Protein AF-A0A8J2P9B3-F1 (afdb_monomer_lite)

Sequence (221 aa):
AQQFDQYGKIFTIKIQYVFYKERPGVRPGQISKAGRISDKLSQFAAYAIQGDYQGVKEFGSDLKKLGLPLEHAPQISQLVKLGTQTFEEMKQFSVCIEEALFRLNVHRDRAITYKTEEVQVTLVDEVHAEQDVYGVVTKQIARVRLFFLSFLSGIAEVEMGLNDLRRQGKEVVGRHDIIPIATEEWIRTEAIEFSNCVQMEEYEATQTIKYTLYFTTYIYI

Foldseek 3Di:
DDPPDPPQDKDKDWDKDKDWDKDQDADPVCVVLVVVVVVVVVVLVVCVVVVPPVSVVVSVVVPVVSDRDIDTDIDIDTPDMDIDSDPVVVVVVVVVVVVVVLQDDQDDPDWDDDPDWDKDKDKDKDWDWDADPVGHTPDIDIKIKIKIFTDDTGWDKDKDDDLAPVCVVVQDDPDPPDDRDDDPDHDHDDDWDFRPQWDVVCCVVRVITMGTDSGITMIID

Secondary structure (DSSP, 8-state):
-----TT-PPEEEEEEEEEEEEEE---GGGHHHHHHHHHHHHHHHHHHHTT-HHHHHHHHHHHHHH-PPEEEEEEEEEEEEEEES-HHHHHHHHHHHHHHHHT------S----SS-EEEEEEEEEEEEEE-TTS-EEEEEEEEEEEEEEE-SSS-EEEE---BGGGTT----SSTTSPP---S--B--SS-EE-TTB-HHHHHHHS-EEEE-SS-EEEE-

pLDDT: mean 75.51, std 13.21, range [36.69, 95.81]

Structure (mmCIF, N/CA/C/O backbone):
data_AF-A0A8J2P9B3-F1
#
_entry.id   AF-A0A8J2P9B3-F1
#
loop_
_atom_site.group_PDB
_atom_site.id
_atom_site.type_symbol
_atom_site.label_atom_id
_atom_site.label_alt_id
_atom_site.label_comp_id
_atom_site.label_asym_id
_atom_site.label_entity_id
_atom_site.label_seq_id
_atom_site.pdbx_PDB_ins_code
_atom_site.Cartn_x
_atom_site.Cartn_y
_atom_site.Cartn_z
_atom_site.occupancy
_atom_site.B_iso_or_equiv
_atom_site.auth_seq_id
_atom_site.auth_comp_id
_atom_site.auth_asym_id
_atom_site.auth_atom_id
_atom_site.pdbx_PDB_model_num
ATOM 1 N N . ALA A 1 1 ? 10.129 -37.380 22.376 1.00 41.66 1 ALA A N 1
ATOM 2 C CA . ALA A 1 1 ? 9.059 -36.866 21.500 1.00 41.66 1 ALA A CA 1
ATOM 3 C C . ALA A 1 1 ? 7.982 -36.282 22.401 1.00 41.66 1 ALA A C 1
ATOM 5 O O . ALA A 1 1 ? 7.424 -37.024 23.196 1.00 41.66 1 ALA A O 1
ATOM 6 N N . GLN A 1 2 ? 7.796 -34.961 22.391 1.00 43.72 2 GLN A N 1
ATOM 7 C CA . GLN A 1 2 ? 6.812 -34.304 23.251 1.00 43.72 2 GLN A CA 1
ATOM 8 C C . GLN A 1 2 ? 5.431 -34.511 22.631 1.00 43.72 2 GLN A C 1
ATOM 10 O O . GLN A 1 2 ? 5.164 -34.047 21.523 1.00 43.72 2 GLN A O 1
ATOM 15 N N . GLN A 1 3 ? 4.605 -35.295 23.314 1.00 48.44 3 GLN A N 1
ATOM 16 C CA . GLN A 1 3 ? 3.229 -35.576 22.936 1.00 48.44 3 GLN A CA 1
ATOM 17 C C . GLN A 1 3 ? 2.426 -34.305 23.238 1.00 48.44 3 GLN A C 1
ATOM 19 O O . GLN A 1 3 ? 1.987 -34.094 24.364 1.00 48.44 3 GLN A O 1
ATOM 24 N N . PHE A 1 4 ? 2.360 -33.387 22.270 1.00 54.25 4 PHE A N 1
ATOM 25 C CA . PHE A 1 4 ? 1.511 -32.207 22.393 1.00 54.25 4 PHE A CA 1
ATOM 26 C C . PHE A 1 4 ? 0.049 -32.656 22.412 1.00 54.25 4 PHE A C 1
ATOM 28 O O . PHE A 1 4 ? -0.379 -33.464 21.587 1.00 54.25 4 PHE A O 1
ATOM 35 N N . ASP A 1 5 ? -0.652 -32.147 23.419 1.00 55.25 5 ASP A N 1
ATOM 36 C CA . ASP A 1 5 ? -2.042 -32.405 23.765 1.00 55.25 5 ASP A CA 1
ATOM 37 C C . ASP A 1 5 ? -2.971 -32.340 22.540 1.00 55.25 5 ASP A C 1
ATOM 39 O O . ASP A 1 5 ? -2.914 -31.411 21.732 1.00 55.25 5 ASP A O 1
ATOM 43 N N . GLN A 1 6 ? -3.840 -33.343 22.419 1.00 54.22 6 GLN A N 1
ATOM 44 C CA . GLN A 1 6 ? -4.730 -33.597 21.284 1.00 54.22 6 GLN A CA 1
ATOM 45 C C . GLN A 1 6 ? -5.805 -32.500 21.102 1.00 54.22 6 GLN A C 1
ATOM 47 O O . GLN A 1 6 ? -6.528 -32.511 20.106 1.00 54.22 6 GLN A O 1
ATOM 52 N N . TYR A 1 7 ? -5.883 -31.530 22.025 1.00 57.25 7 TYR A N 1
ATOM 53 C CA . TYR A 1 7 ? -6.926 -30.498 22.078 1.00 57.25 7 TYR A CA 1
ATOM 54 C C . TYR A 1 7 ? -6.419 -29.044 22.154 1.00 57.25 7 TYR A C 1
ATOM 56 O O . TYR A 1 7 ? -7.227 -28.113 22.113 1.00 57.25 7 TYR A O 1
ATOM 64 N N . GLY A 1 8 ? -5.104 -28.805 22.209 1.00 64.25 8 GLY A N 1
ATOM 65 C CA . GLY A 1 8 ? -4.545 -27.449 22.2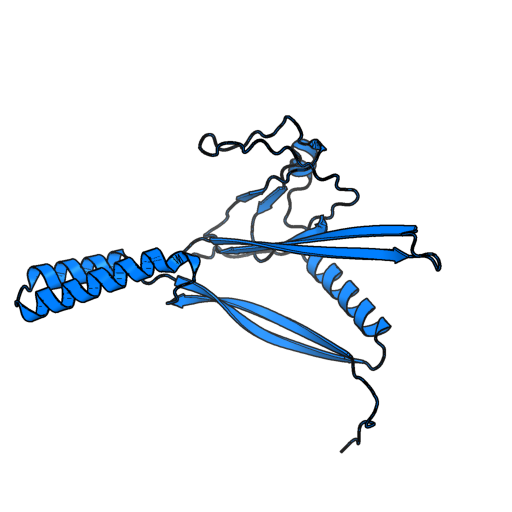61 1.00 64.25 8 GLY A CA 1
ATOM 66 C C . GLY A 1 8 ? -4.378 -26.826 20.871 1.00 64.25 8 GLY A C 1
ATOM 67 O O . GLY A 1 8 ? -3.481 -27.214 20.123 1.00 64.25 8 GLY A O 1
ATOM 68 N N . LYS A 1 9 ? -5.195 -25.826 20.509 1.00 77.94 9 LYS A N 1
ATOM 69 C CA . LYS A 1 9 ? -4.943 -25.018 19.300 1.00 77.94 9 LYS A CA 1
ATOM 70 C C . LYS A 1 9 ? -3.714 -24.135 19.532 1.00 77.94 9 LYS A C 1
ATOM 72 O O . LYS A 1 9 ? -3.736 -23.256 20.385 1.00 77.94 9 LYS A O 1
ATOM 77 N N . ILE A 1 10 ? -2.653 -24.357 18.758 1.00 85.50 10 ILE A N 1
ATOM 78 C CA . ILE A 1 10 ? -1.475 -23.481 18.740 1.00 85.50 10 ILE A CA 1
ATOM 79 C C . ILE A 1 10 ? -1.705 -22.390 17.696 1.00 85.50 10 ILE A C 1
ATOM 81 O O . ILE A 1 10 ? -1.881 -22.679 16.510 1.00 85.50 10 ILE A O 1
ATOM 85 N N . PHE A 1 11 ? -1.667 -21.134 18.126 1.00 86.75 11 PHE A N 1
ATOM 86 C CA . PHE A 1 11 ? -1.673 -19.976 17.241 1.00 86.75 11 PHE A CA 1
ATOM 87 C C . PHE A 1 11 ? -0.256 -19.739 16.736 1.00 86.75 11 PHE A C 1
ATOM 89 O O . PHE A 1 11 ? 0.689 -19.761 17.521 1.00 86.75 11 PHE A O 1
ATOM 96 N N . THR A 1 12 ? -0.086 -19.518 15.433 1.00 89.06 12 THR A N 1
ATOM 97 C CA . THR A 1 12 ? 1.241 -19.311 14.840 1.00 89.06 12 THR A CA 1
ATOM 98 C C . THR A 1 12 ? 1.301 -18.035 14.027 1.00 89.06 12 THR A C 1
ATOM 100 O O . THR A 1 12 ? 0.394 -17.781 13.238 1.00 89.06 12 THR A O 1
ATOM 103 N N . ILE A 1 13 ? 2.418 -17.320 14.129 1.00 87.44 13 ILE A N 1
ATOM 104 C CA . ILE A 1 13 ? 2.745 -16.163 13.293 1.00 87.44 13 ILE A CA 1
ATOM 105 C C . ILE A 1 13 ? 4.028 -16.444 12.507 1.00 87.44 13 ILE A C 1
ATOM 107 O O . ILE A 1 13 ? 4.925 -17.156 12.975 1.00 87.44 13 ILE A O 1
ATOM 111 N N . LYS A 1 14 ? 4.105 -15.923 11.281 1.00 89.94 14 LYS A N 1
ATOM 112 C CA . LYS A 1 14 ? 5.267 -16.067 10.399 1.00 89.94 14 LYS A CA 1
ATOM 113 C C . LYS A 1 14 ? 5.732 -14.693 9.951 1.00 89.94 14 LYS A C 1
ATOM 115 O O . LYS A 1 14 ? 4.943 -13.935 9.402 1.00 89.94 14 LYS A O 1
ATOM 120 N N . ILE A 1 15 ? 7.021 -14.429 10.117 1.00 87.38 15 ILE A N 1
ATOM 121 C CA . ILE A 1 15 ? 7.681 -13.256 9.549 1.00 87.38 15 ILE A CA 1
ATOM 122 C C . ILE A 1 15 ? 8.411 -13.721 8.297 1.00 87.38 15 ILE A C 1
ATOM 124 O O . ILE A 1 15 ? 9.224 -14.653 8.338 1.00 87.38 15 ILE A O 1
ATOM 128 N N . GLN A 1 16 ? 8.093 -13.092 7.174 1.00 87.81 16 GLN A N 1
ATOM 129 C CA . GLN A 1 16 ? 8.622 -13.453 5.870 1.00 87.81 16 GLN A CA 1
ATOM 130 C C . GLN A 1 16 ? 9.412 -12.289 5.287 1.00 87.81 16 GLN A C 1
ATOM 132 O O . GLN A 1 16 ? 8.942 -11.156 5.255 1.00 87.81 16 GLN A O 1
ATOM 137 N N . TYR A 1 17 ? 10.607 -12.590 4.795 1.00 84.88 17 TYR A N 1
ATOM 138 C CA . TYR A 1 17 ? 11.349 -11.700 3.924 1.00 84.88 17 TYR A CA 1
ATOM 139 C C . TYR A 1 17 ? 10.916 -11.969 2.489 1.00 84.88 17 TYR A C 1
ATOM 141 O O . TYR A 1 17 ? 11.120 -13.068 1.967 1.00 84.88 17 TYR A O 1
ATOM 149 N N . VAL A 1 18 ? 10.302 -10.970 1.864 1.00 84.81 18 VAL A N 1
ATOM 150 C CA . VAL A 1 18 ? 9.832 -11.054 0.483 1.00 84.81 18 VAL A CA 1
ATOM 151 C C . VAL A 1 18 ? 10.684 -10.129 -0.368 1.00 84.81 18 VAL A C 1
ATOM 153 O O . VAL A 1 18 ? 10.706 -8.922 -0.149 1.00 84.81 18 VAL A O 1
ATOM 156 N N . PHE A 1 19 ? 11.370 -10.692 -1.356 1.00 82.44 19 PHE A N 1
ATOM 157 C CA . PHE A 1 19 ? 12.039 -9.920 -2.400 1.00 82.44 19 PHE A CA 1
ATOM 158 C C . PHE A 1 19 ? 11.448 -10.291 -3.755 1.00 82.44 19 PHE A C 1
ATOM 160 O O . PHE A 1 19 ? 10.987 -11.411 -3.955 1.00 82.44 19 PHE A O 1
ATOM 167 N N . TYR A 1 20 ? 11.456 -9.365 -4.703 1.00 82.88 20 TYR A N 1
ATOM 168 C CA . TYR A 1 20 ? 10.847 -9.578 -6.013 1.00 82.88 20 TYR A CA 1
ATOM 169 C C . TYR A 1 20 ? 11.916 -9.800 -7.079 1.00 82.88 20 TYR A C 1
ATOM 171 O O . TYR A 1 20 ? 12.988 -9.195 -7.039 1.00 82.88 20 TYR A O 1
ATOM 179 N N . LYS A 1 21 ? 11.631 -10.692 -8.031 1.00 80.94 21 LYS A N 1
ATOM 180 C CA . LYS A 1 21 ? 12.462 -10.929 -9.218 1.00 80.94 21 LYS A CA 1
ATOM 181 C C . LYS A 1 21 ? 11.599 -10.851 -10.469 1.00 80.94 21 LYS A C 1
ATOM 183 O O . LYS A 1 21 ? 10.508 -11.415 -10.494 1.00 80.94 21 LYS A O 1
ATOM 188 N N . GLU A 1 22 ? 12.126 -10.218 -11.510 1.00 79.44 22 GLU A N 1
ATOM 189 C CA . GLU A 1 22 ? 11.510 -10.239 -12.835 1.00 79.44 22 GLU A CA 1
ATOM 190 C C . GLU A 1 22 ? 11.612 -11.645 -13.431 1.00 79.44 22 GLU A C 1
ATOM 192 O O . GLU A 1 22 ? 12.700 -12.229 -13.513 1.00 79.44 22 GLU A O 1
ATOM 197 N N . ARG A 1 23 ? 10.476 -12.202 -13.845 1.00 76.25 23 ARG A N 1
ATOM 198 C CA . ARG A 1 23 ? 10.404 -13.476 -14.565 1.00 76.25 23 ARG A CA 1
ATOM 199 C C . ARG A 1 23 ? 9.505 -13.328 -15.793 1.00 76.25 23 ARG A C 1
ATOM 201 O O . ARG A 1 23 ? 8.570 -12.532 -15.754 1.00 76.25 23 ARG A O 1
ATOM 208 N N . PRO A 1 24 ? 9.766 -14.074 -16.881 1.00 68.25 24 PRO A N 1
ATOM 209 C CA . PRO A 1 24 ? 8.818 -14.168 -17.985 1.00 68.25 24 PRO A CA 1
ATOM 210 C C . PRO A 1 24 ? 7.492 -14.753 -17.485 1.00 68.25 24 PRO A C 1
ATOM 212 O O . PRO A 1 24 ? 7.486 -15.852 -16.930 1.00 68.25 24 PRO A O 1
ATOM 215 N N . GLY A 1 25 ? 6.390 -14.032 -17.679 1.00 62.66 25 GLY A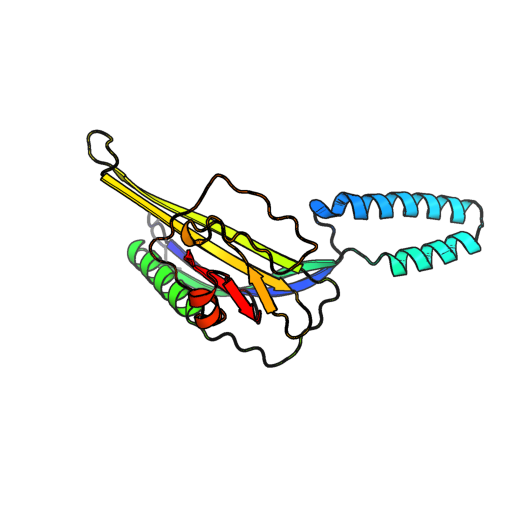 N 1
ATOM 216 C CA . GLY A 1 25 ? 5.063 -14.433 -17.214 1.00 62.66 25 GLY A CA 1
ATOM 217 C C . GLY A 1 25 ? 3.970 -13.510 -17.750 1.00 62.66 25 GLY A C 1
ATOM 218 O O . GLY A 1 25 ? 4.199 -12.328 -17.991 1.00 62.66 25 GLY A O 1
ATOM 219 N N . VAL A 1 26 ? 2.776 -14.060 -17.984 1.00 57.00 26 VAL A N 1
ATOM 220 C CA . VAL A 1 26 ? 1.610 -13.317 -18.488 1.00 57.00 26 VAL A CA 1
ATOM 221 C C . VAL A 1 26 ? 0.571 -13.248 -17.377 1.00 57.00 26 VAL A C 1
ATOM 223 O O . VAL A 1 26 ? 0.004 -14.271 -16.998 1.00 57.00 26 VAL A O 1
ATOM 226 N N . ARG A 1 27 ? 0.266 -12.043 -16.889 1.00 56.94 27 ARG A N 1
ATOM 227 C CA . ARG A 1 27 ? -0.848 -11.839 -15.951 1.00 56.94 27 ARG A CA 1
ATOM 228 C C . ARG A 1 27 ? -2.200 -11.775 -16.677 1.00 56.94 27 ARG A C 1
ATOM 230 O O . ARG A 1 27 ? -2.235 -11.376 -17.842 1.00 56.94 27 ARG A O 1
ATOM 237 N N . PRO A 1 28 ? -3.329 -12.056 -15.996 1.00 54.59 28 PRO A N 1
ATOM 238 C CA . PRO A 1 28 ? -4.663 -12.034 -16.606 1.00 54.59 28 PRO A CA 1
ATOM 239 C C . PRO A 1 28 ? -5.028 -10.724 -17.336 1.00 54.59 28 PRO A C 1
ATOM 241 O O . PRO A 1 28 ? -5.653 -10.752 -18.391 1.00 54.59 28 PRO A O 1
ATOM 244 N N . GLY A 1 29 ? -4.558 -9.565 -16.857 1.00 53.78 29 GLY A N 1
ATOM 245 C CA . GLY A 1 29 ? -4.758 -8.267 -17.527 1.00 53.78 29 GLY A CA 1
ATOM 246 C C . GLY A 1 29 ? -3.889 -8.032 -18.775 1.00 53.78 29 GLY A C 1
ATOM 247 O O . GLY A 1 29 ? -4.139 -7.108 -19.544 1.00 53.78 29 GLY A O 1
ATOM 248 N N . GLN A 1 30 ? -2.875 -8.871 -19.005 1.00 52.75 30 GLN A N 1
ATOM 249 C CA . GLN A 1 30 ? -1.986 -8.833 -20.171 1.00 52.75 30 GLN A CA 1
ATOM 250 C C . GLN A 1 30 ? -2.306 -9.932 -21.195 1.00 52.75 30 GLN A C 1
ATOM 252 O O . GLN A 1 30 ? -1.590 -10.067 -22.190 1.00 52.75 30 GLN A O 1
ATOM 257 N N . ILE A 1 31 ? -3.399 -10.682 -21.002 1.00 56.69 31 ILE A N 1
ATOM 258 C CA . ILE A 1 31 ? -3.836 -11.737 -21.929 1.00 56.69 31 ILE A CA 1
ATOM 259 C C . ILE A 1 31 ? -4.028 -11.179 -23.346 1.00 56.69 31 ILE A C 1
ATOM 261 O O . ILE A 1 31 ? -3.678 -11.855 -24.305 1.00 56.69 31 ILE A O 1
ATOM 265 N N . SER A 1 32 ? -4.471 -9.925 -23.509 1.00 59.19 32 SER A N 1
ATOM 266 C CA . SER A 1 32 ? -4.591 -9.302 -24.839 1.00 59.19 32 SER A CA 1
ATOM 267 C C . SER A 1 32 ? -3.239 -9.129 -25.547 1.00 59.19 32 SER A C 1
ATOM 269 O O . SER A 1 32 ? -3.149 -9.304 -26.763 1.00 59.19 32 SER A O 1
ATOM 271 N N . LYS A 1 33 ? -2.162 -8.840 -24.800 1.00 54.34 33 LYS A N 1
ATOM 272 C CA . LYS A 1 33 ? -0.792 -8.775 -25.335 1.00 54.34 33 LYS A CA 1
ATOM 273 C C . LYS A 1 33 ? -0.251 -10.173 -25.643 1.00 54.34 33 LYS A C 1
ATOM 275 O O . LYS A 1 33 ? 0.383 -10.348 -26.677 1.00 54.34 33 LYS A O 1
ATOM 280 N N . ALA A 1 34 ? -0.544 -11.165 -24.803 1.00 54.75 34 ALA A N 1
ATOM 281 C CA . ALA A 1 34 ? -0.164 -12.557 -25.053 1.00 54.75 34 ALA A CA 1
ATOM 282 C C . ALA A 1 34 ? -0.923 -13.185 -26.238 1.00 54.75 34 ALA A C 1
ATOM 284 O O . ALA A 1 34 ? -0.328 -13.926 -27.017 1.00 54.75 34 ALA A O 1
ATOM 285 N N . GLY A 1 35 ? -2.192 -12.819 -26.440 1.00 60.31 35 GLY A N 1
ATOM 286 C CA . GLY A 1 35 ? -2.991 -13.210 -27.605 1.00 60.31 35 GLY A CA 1
ATOM 287 C C . GLY A 1 35 ? -2.372 -12.718 -28.912 1.00 60.31 35 GLY A C 1
ATOM 288 O O . GLY A 1 35 ? -2.144 -13.511 -29.818 1.00 60.31 35 GLY A O 1
ATOM 289 N N . ARG A 1 36 ? -1.933 -11.450 -28.959 1.00 61.59 36 ARG A N 1
ATOM 290 C CA . ARG A 1 36 ? -1.194 -10.901 -30.114 1.00 61.59 36 ARG A CA 1
ATOM 291 C C . ARG A 1 36 ? 0.101 -11.662 -30.417 1.00 61.59 36 ARG A C 1
ATOM 293 O O . ARG A 1 36 ? 0.499 -11.744 -31.574 1.00 61.59 36 ARG A O 1
ATOM 300 N N . ILE A 1 37 ? 0.777 -12.197 -29.398 1.00 61.28 37 ILE A N 1
ATOM 301 C CA . ILE A 1 37 ? 1.993 -13.005 -29.585 1.00 61.28 37 ILE A CA 1
ATOM 302 C C . ILE A 1 37 ? 1.634 -14.378 -30.175 1.00 61.28 37 ILE A C 1
ATOM 304 O O . ILE A 1 37 ? 2.318 -14.834 -31.089 1.00 61.28 37 ILE A O 1
ATOM 308 N N . SER A 1 38 ? 0.542 -14.999 -29.716 1.00 62.03 38 SER A N 1
ATOM 309 C CA . SER A 1 38 ? 0.010 -16.259 -30.263 1.00 62.03 38 SER A CA 1
ATOM 310 C C . SER A 1 38 ? -0.392 -16.132 -31.740 1.00 62.03 38 SER A C 1
ATOM 312 O O . SER A 1 38 ? -0.011 -16.958 -32.574 1.00 62.03 38 SER A O 1
ATOM 314 N N . ASP A 1 39 ? -1.084 -15.048 -32.097 1.00 64.06 39 ASP A N 1
ATOM 315 C CA . ASP A 1 39 ? -1.514 -14.782 -33.475 1.00 64.06 39 ASP A CA 1
ATOM 316 C C . ASP A 1 39 ? -0.323 -14.549 -34.412 1.00 64.06 39 ASP A C 1
ATOM 318 O O . ASP A 1 39 ? -0.313 -15.012 -35.551 1.00 64.06 39 ASP A O 1
ATOM 322 N N . LYS A 1 40 ? 0.740 -13.889 -33.939 1.00 65.19 40 LYS A N 1
ATOM 323 C CA . LYS A 1 40 ? 1.944 -13.725 -34.759 1.00 65.19 40 LYS A CA 1
ATOM 324 C C . LYS A 1 40 ? 2.817 -14.999 -34.811 1.00 65.19 40 LYS A C 1
ATOM 326 O O . LYS A 1 40 ? 3.482 -15.229 -35.816 1.00 65.19 40 LYS A O 1
ATOM 331 N N . LEU A 1 41 ? 2.798 -15.860 -33.786 1.00 64.75 41 LEU A N 1
ATOM 332 C CA . LEU A 1 41 ? 3.471 -17.175 -33.799 1.00 64.75 41 LEU A CA 1
ATOM 333 C C . LEU A 1 41 ? 2.879 -18.122 -34.853 1.00 64.75 41 LEU A C 1
ATOM 335 O O . LEU A 1 41 ? 3.616 -18.857 -35.511 1.00 64.75 41 LEU A O 1
ATOM 339 N N . SER A 1 42 ? 1.561 -18.087 -35.048 1.00 67.75 42 SER A N 1
ATOM 340 C CA . SER A 1 42 ? 0.911 -18.854 -36.118 1.00 67.75 42 SER A CA 1
ATOM 341 C C . SER A 1 42 ? 1.277 -18.327 -37.515 1.00 67.75 42 SER A C 1
ATOM 343 O O . SER A 1 42 ? 1.525 -19.124 -38.419 1.00 67.75 42 SER A O 1
ATOM 345 N N . GLN A 1 43 ? 1.442 -17.009 -37.679 1.00 68.38 43 GLN A N 1
ATOM 346 C CA . GLN A 1 43 ? 1.982 -16.413 -38.913 1.00 68.38 43 GLN A CA 1
ATOM 347 C C . GLN A 1 43 ? 3.443 -16.807 -39.172 1.00 68.38 43 GLN A C 1
ATOM 349 O O . GLN A 1 43 ? 3.805 -17.103 -40.306 1.00 68.38 43 GLN A O 1
ATOM 354 N N . PHE A 1 44 ? 4.276 -16.893 -38.132 1.00 67.12 44 PHE A N 1
ATOM 355 C CA . PHE A 1 44 ? 5.647 -17.393 -38.259 1.00 67.12 44 PHE A CA 1
ATOM 356 C C . PHE A 1 44 ? 5.707 -18.828 -38.787 1.00 67.12 44 PHE A C 1
ATOM 358 O O . PHE A 1 44 ? 6.512 -19.124 -39.670 1.00 67.12 44 PHE A O 1
ATOM 365 N N . ALA A 1 45 ? 4.841 -19.713 -38.282 1.00 66.62 45 ALA A N 1
ATOM 366 C CA . ALA A 1 45 ? 4.751 -21.082 -38.782 1.00 66.62 45 ALA A CA 1
ATOM 367 C C . ALA A 1 45 ? 4.365 -21.110 -40.272 1.00 66.62 45 ALA A C 1
ATOM 369 O O . ALA A 1 45 ? 4.949 -21.876 -41.035 1.00 66.62 45 ALA A O 1
ATOM 370 N N . ALA A 1 46 ? 3.455 -20.231 -40.708 1.00 70.56 46 ALA A N 1
ATOM 371 C CA . ALA A 1 46 ? 3.096 -20.092 -42.118 1.00 70.56 46 ALA A CA 1
ATOM 372 C C . ALA A 1 46 ? 4.275 -19.605 -42.985 1.00 70.56 46 ALA A C 1
ATOM 374 O O . ALA A 1 46 ? 4.544 -20.215 -44.019 1.00 70.56 46 ALA A O 1
ATOM 375 N N . TYR A 1 47 ? 5.027 -18.587 -42.546 1.00 72.31 47 TYR A N 1
ATOM 376 C CA . TYR A 1 47 ? 6.215 -18.098 -43.266 1.00 72.31 47 TYR A CA 1
ATOM 377 C C . TYR A 1 47 ? 7.326 -19.153 -43.358 1.00 72.31 47 TYR A C 1
ATOM 379 O O . TYR A 1 47 ? 7.954 -19.302 -44.405 1.00 72.31 47 TYR A O 1
ATOM 387 N N . ALA A 1 48 ? 7.531 -19.939 -42.296 1.00 68.06 48 ALA A N 1
ATOM 388 C CA . ALA A 1 48 ? 8.507 -21.026 -42.284 1.00 68.06 48 ALA A CA 1
ATOM 389 C C . ALA A 1 48 ? 8.121 -22.173 -43.235 1.00 68.06 48 ALA A C 1
ATOM 391 O O . ALA A 1 48 ? 8.983 -22.706 -43.930 1.00 68.06 48 ALA A O 1
ATOM 392 N N . ILE A 1 49 ? 6.831 -22.525 -43.308 1.00 73.50 49 ILE A N 1
ATOM 393 C CA . ILE A 1 49 ? 6.313 -23.545 -44.238 1.00 73.50 49 ILE A CA 1
ATOM 394 C C . ILE A 1 49 ? 6.406 -23.065 -45.695 1.00 73.50 49 ILE A C 1
ATOM 396 O O . ILE A 1 49 ? 6.669 -23.864 -46.590 1.00 73.50 49 ILE A O 1
ATOM 400 N N . GLN A 1 50 ? 6.226 -21.764 -45.937 1.00 76.81 50 GLN A N 1
ATOM 401 C CA . GLN A 1 50 ? 6.308 -21.151 -47.268 1.00 76.81 50 GLN A CA 1
ATOM 402 C C . GLN A 1 50 ? 7.745 -20.846 -47.727 1.00 76.81 50 GLN A C 1
ATOM 404 O O . GLN A 1 50 ? 7.937 -20.422 -48.864 1.00 76.81 50 GLN A O 1
ATOM 409 N N . GLY A 1 51 ? 8.756 -21.070 -46.879 1.00 72.00 51 GLY A N 1
ATOM 410 C CA . GLY A 1 51 ? 10.158 -20.794 -47.207 1.00 72.00 51 GLY A CA 1
ATOM 411 C C . GLY A 1 51 ? 10.501 -19.301 -47.287 1.00 72.00 51 GLY A C 1
ATOM 412 O O . GLY A 1 51 ? 11.520 -18.939 -47.876 1.00 72.00 51 GLY A O 1
ATOM 413 N N . ASP A 1 52 ? 9.679 -18.427 -46.699 1.00 75.56 52 ASP A N 1
ATOM 414 C CA . ASP A 1 52 ? 9.932 -16.987 -46.647 1.00 75.56 52 ASP A CA 1
ATOM 415 C C . ASP A 1 52 ? 10.888 -16.643 -45.493 1.00 75.56 52 ASP A C 1
ATOM 417 O O . ASP A 1 52 ? 10.502 -16.331 -44.363 1.00 75.56 52 ASP A O 1
ATOM 421 N N . TYR A 1 53 ? 12.184 -16.696 -45.795 1.00 69.31 53 TYR A N 1
ATOM 422 C CA . TYR A 1 53 ? 13.252 -16.362 -44.852 1.00 69.31 53 TYR A CA 1
ATOM 423 C C . TYR A 1 53 ? 13.256 -14.886 -44.423 1.00 69.31 53 TYR A C 1
ATOM 425 O O . TYR A 1 53 ? 13.779 -14.568 -43.349 1.00 69.31 53 TYR A O 1
ATOM 433 N N . GLN A 1 54 ? 12.685 -13.983 -45.228 1.00 70.69 54 GLN A N 1
ATOM 434 C CA . GLN A 1 54 ? 12.620 -12.556 -44.922 1.00 70.69 54 GLN A CA 1
ATOM 435 C C . GLN A 1 54 ? 11.563 -12.307 -43.835 1.00 70.69 54 GLN A C 1
ATOM 437 O O . GLN A 1 54 ? 11.882 -11.712 -42.802 1.00 70.69 54 GLN A O 1
ATOM 442 N N . GLY A 1 55 ? 10.361 -12.872 -43.999 1.00 65.38 55 GLY A N 1
ATOM 443 C CA . GLY A 1 55 ? 9.273 -12.802 -43.016 1.00 65.38 55 GLY A CA 1
ATOM 444 C C . GLY A 1 55 ? 9.615 -13.470 -41.678 1.00 65.38 55 GLY A C 1
ATOM 445 O O . GLY A 1 55 ? 9.322 -12.932 -40.609 1.00 65.38 55 GLY A O 1
ATOM 446 N N . VAL A 1 56 ? 10.340 -14.594 -41.704 1.00 65.25 56 VAL A N 1
ATOM 447 C CA . VAL A 1 56 ? 10.870 -15.274 -40.501 1.00 65.25 56 VAL A CA 1
ATOM 448 C C . VAL A 1 56 ? 11.854 -14.377 -39.733 1.00 65.25 56 VAL A C 1
ATOM 450 O O . VAL A 1 56 ? 11.825 -14.324 -38.498 1.00 65.25 56 VAL A O 1
ATOM 453 N N . LYS A 1 57 ? 12.719 -13.640 -40.442 1.00 67.56 57 LYS A N 1
ATOM 454 C CA . LYS A 1 57 ? 13.716 -12.739 -39.841 1.00 67.56 57 LYS A CA 1
ATOM 455 C C . LYS A 1 57 ? 13.079 -11.463 -39.287 1.00 67.56 57 LYS A C 1
ATOM 457 O O . LYS A 1 57 ? 13.451 -11.024 -38.196 1.00 67.56 57 LYS A O 1
ATOM 462 N N . GLU A 1 58 ? 12.103 -10.901 -39.996 1.00 67.69 58 GLU A N 1
ATOM 463 C CA . GLU A 1 58 ? 11.304 -9.769 -39.519 1.00 67.69 58 GLU A CA 1
ATOM 464 C C . GLU A 1 58 ? 10.508 -10.146 -38.270 1.00 67.69 58 GLU A C 1
ATOM 466 O O . GLU A 1 58 ? 10.600 -9.435 -37.269 1.00 67.69 58 GLU A O 1
ATOM 471 N N . PHE A 1 59 ? 9.856 -11.313 -38.256 1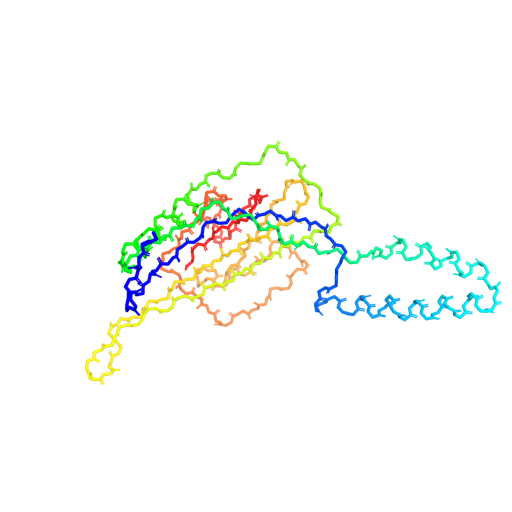.00 64.06 59 PHE A N 1
ATOM 472 C CA . PHE A 1 59 ? 9.155 -11.822 -37.079 1.00 64.06 59 PHE A CA 1
ATOM 473 C C . PHE A 1 59 ? 10.088 -12.048 -35.882 1.00 64.06 59 PHE A C 1
ATOM 475 O O . PHE A 1 59 ? 9.762 -11.648 -34.768 1.00 64.06 59 PHE A O 1
ATOM 482 N N . GLY A 1 60 ? 11.272 -12.635 -36.087 1.00 60.97 60 GLY A N 1
ATOM 483 C CA . GLY A 1 60 ? 12.263 -12.793 -35.016 1.00 60.97 60 GLY A CA 1
ATOM 484 C C . GLY A 1 60 ? 12.716 -11.448 -34.431 1.00 60.97 60 GLY A C 1
ATOM 485 O O . GLY A 1 60 ? 12.912 -11.323 -33.219 1.00 60.97 60 GLY A O 1
ATOM 486 N N . SER A 1 61 ? 12.824 -10.416 -35.273 1.00 63.78 61 SER A N 1
ATOM 487 C CA . SER A 1 61 ? 13.109 -9.048 -34.830 1.00 63.78 61 SER A CA 1
ATOM 488 C C . SER A 1 61 ? 11.927 -8.423 -34.081 1.00 63.78 61 SER A C 1
ATOM 490 O O . SER A 1 61 ? 12.125 -7.781 -33.050 1.00 63.78 61 SER A O 1
ATOM 492 N N . ASP A 1 62 ? 10.703 -8.669 -34.542 1.00 61.41 62 ASP A N 1
ATOM 493 C CA . ASP A 1 62 ? 9.466 -8.187 -33.938 1.00 61.41 62 ASP A CA 1
ATOM 494 C C . ASP A 1 62 ? 9.198 -8.843 -32.588 1.00 61.41 62 ASP A C 1
ATOM 496 O O . ASP A 1 62 ? 8.798 -8.158 -31.656 1.00 61.41 62 ASP A O 1
ATOM 500 N N . LEU A 1 63 ? 9.474 -10.137 -32.437 1.00 58.53 63 LEU A N 1
ATOM 501 C CA . LEU A 1 63 ? 9.359 -10.861 -31.171 1.00 58.53 63 LEU A CA 1
ATOM 502 C C . LEU A 1 63 ? 10.395 -10.353 -30.159 1.00 58.53 63 LEU A C 1
ATOM 504 O O . LEU A 1 63 ? 10.084 -10.161 -28.983 1.00 58.53 63 LEU A O 1
ATOM 508 N N . LYS A 1 64 ? 11.607 -10.028 -30.629 1.00 57.75 64 LYS A N 1
ATOM 509 C CA . LYS A 1 64 ? 12.636 -9.369 -29.814 1.00 57.75 64 LYS A CA 1
ATOM 510 C C . LYS A 1 64 ? 12.230 -7.948 -29.396 1.00 57.75 64 LYS A C 1
ATOM 512 O O . LYS A 1 64 ? 12.550 -7.549 -28.281 1.00 57.75 64 LYS A O 1
ATOM 517 N N . LYS A 1 65 ? 11.519 -7.203 -30.254 1.00 57.16 65 LYS A N 1
ATOM 518 C CA . LYS A 1 65 ? 10.954 -5.872 -29.945 1.00 57.16 65 LYS A CA 1
ATOM 519 C C . LYS A 1 65 ? 9.724 -5.938 -29.038 1.00 57.16 65 LYS A C 1
ATOM 521 O O . LYS A 1 65 ? 9.527 -5.041 -28.230 1.00 57.16 65 LYS A O 1
ATOM 526 N N . LEU A 1 66 ? 8.900 -6.976 -29.183 1.00 54.19 66 LEU A N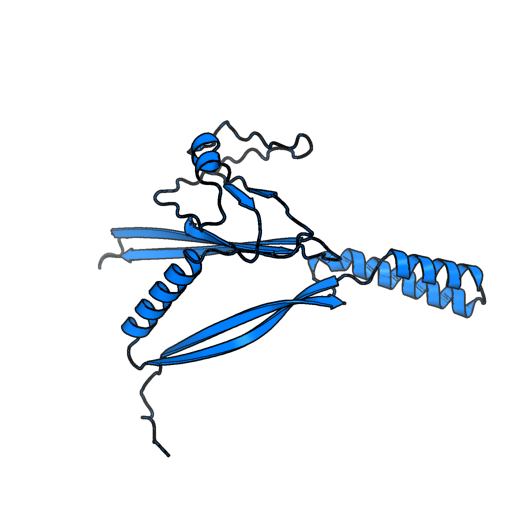 1
ATOM 527 C CA . LEU A 1 66 ? 7.693 -7.196 -28.385 1.00 54.19 66 LEU A CA 1
ATOM 528 C C . LEU A 1 66 ? 8.042 -7.470 -26.922 1.00 54.19 66 LEU A C 1
ATOM 530 O O . LEU A 1 66 ? 7.283 -7.058 -26.049 1.00 54.19 66 LEU A O 1
ATOM 534 N N . GLY A 1 67 ? 9.196 -8.100 -26.669 1.00 57.94 67 GLY A N 1
ATOM 535 C CA . GLY A 1 67 ? 9.610 -8.507 -25.332 1.00 57.94 67 GLY A CA 1
ATOM 536 C C . GLY A 1 67 ? 8.683 -9.592 -24.780 1.00 57.94 67 GLY A C 1
ATOM 537 O O . GLY A 1 67 ? 7.482 -9.623 -25.042 1.00 57.94 67 GLY A O 1
ATOM 538 N N . LEU A 1 68 ? 9.227 -10.529 -24.007 1.00 61.22 68 LEU A N 1
ATOM 539 C CA . LEU A 1 68 ? 8.342 -11.376 -23.211 1.00 61.22 68 LEU A CA 1
ATOM 540 C C . LEU A 1 68 ? 7.713 -10.482 -22.136 1.00 61.22 68 LEU A C 1
ATOM 542 O O . LEU A 1 68 ? 8.451 -9.704 -21.527 1.00 61.22 68 LEU A O 1
ATOM 546 N N . PRO A 1 69 ? 6.392 -10.558 -21.900 1.00 63.94 69 PRO A N 1
ATOM 547 C CA . PRO A 1 69 ? 5.807 -9.896 -20.749 1.00 63.94 69 PRO A CA 1
ATOM 548 C C . PRO A 1 69 ? 6.553 -10.387 -19.506 1.00 63.94 69 PRO A C 1
ATOM 550 O O . PRO A 1 69 ? 6.744 -11.590 -19.298 1.00 63.94 69 PRO A O 1
ATOM 553 N N . LEU A 1 70 ? 7.097 -9.425 -18.769 1.00 69.06 70 LEU A N 1
ATOM 554 C CA . LEU A 1 70 ? 7.792 -9.663 -17.520 1.00 69.06 70 LEU A CA 1
ATOM 555 C C . LEU A 1 70 ? 6.824 -9.352 -16.396 1.00 69.06 70 LEU A C 1
ATOM 557 O O . LEU A 1 70 ? 6.084 -8.369 -16.444 1.00 69.06 70 LEU A O 1
ATOM 561 N N . GLU A 1 71 ? 6.851 -10.205 -15.386 1.00 76.56 71 GLU A N 1
ATOM 562 C CA . GLU A 1 71 ? 6.143 -9.981 -14.144 1.00 76.56 71 GLU A CA 1
ATOM 563 C C . GLU A 1 71 ? 7.118 -9.959 -12.971 1.00 76.56 71 GLU A C 1
ATOM 565 O O . GLU A 1 71 ? 8.128 -10.673 -12.942 1.00 76.56 71 GLU A O 1
ATOM 570 N N . HIS A 1 72 ? 6.781 -9.153 -11.970 1.00 80.81 72 HIS A N 1
ATOM 571 C CA . HIS A 1 72 ? 7.469 -9.144 -10.691 1.00 80.81 72 HIS A CA 1
ATOM 572 C C . HIS A 1 72 ? 6.904 -10.259 -9.815 1.00 80.81 72 HIS A C 1
ATOM 574 O O . HIS A 1 72 ? 5.821 -10.133 -9.236 1.00 80.81 72 HIS A O 1
ATOM 580 N N . ALA A 1 73 ? 7.632 -11.372 -9.732 1.00 80.44 73 ALA A N 1
ATOM 581 C CA . ALA A 1 73 ? 7.237 -12.520 -8.929 1.00 80.44 73 ALA A CA 1
ATOM 582 C C . ALA A 1 73 ? 7.858 -12.433 -7.521 1.00 80.44 73 ALA A C 1
ATOM 584 O O . ALA A 1 73 ? 9.080 -12.244 -7.409 1.00 80.44 73 ALA A O 1
ATOM 585 N N . PRO A 1 74 ? 7.067 -12.608 -6.444 1.00 84.69 74 PRO A N 1
ATOM 586 C CA . PRO A 1 74 ? 7.598 -12.636 -5.090 1.00 84.69 74 PRO A CA 1
ATOM 587 C C . PRO A 1 74 ? 8.454 -13.887 -4.874 1.00 84.69 74 PRO A C 1
ATOM 589 O O . PRO A 1 74 ? 8.151 -14.989 -5.339 1.00 84.69 74 PRO A O 1
ATOM 592 N N . GLN A 1 75 ? 9.548 -13.722 -4.147 1.00 84.12 75 GLN A N 1
ATOM 593 C CA . GLN A 1 75 ? 10.385 -14.784 -3.614 1.00 84.12 75 GLN A CA 1
ATOM 594 C C . GLN A 1 75 ? 10.377 -14.650 -2.101 1.00 84.12 75 GLN A C 1
ATOM 596 O O . GLN A 1 75 ? 10.837 -13.655 -1.542 1.00 84.12 75 GLN A O 1
ATOM 601 N N . ILE A 1 76 ? 9.799 -15.654 -1.455 1.00 87.25 76 ILE A N 1
ATOM 602 C CA . ILE A 1 76 ? 9.489 -15.622 -0.033 1.00 87.25 76 ILE A CA 1
ATOM 603 C C . ILE A 1 76 ? 10.516 -16.481 0.695 1.00 87.25 76 ILE A C 1
ATOM 605 O O . ILE A 1 76 ? 10.642 -17.674 0.423 1.00 87.25 76 ILE A O 1
ATOM 609 N N . SER A 1 77 ? 11.224 -15.877 1.643 1.00 89.19 77 SER A N 1
ATOM 610 C CA . SER A 1 77 ? 12.057 -16.572 2.617 1.00 89.19 77 SER A CA 1
ATOM 611 C C . SER A 1 77 ? 11.431 -16.420 3.998 1.00 89.19 77 SER A C 1
ATOM 613 O O . SER A 1 77 ? 11.120 -15.312 4.431 1.00 89.19 77 SER A O 1
ATOM 615 N N . GLN A 1 78 ? 11.207 -17.527 4.702 1.00 88.38 78 GLN A N 1
ATOM 616 C CA . GLN A 1 78 ? 10.682 -17.468 6.064 1.00 88.38 78 GLN A CA 1
ATOM 617 C C . GLN A 1 78 ? 11.825 -17.119 7.019 1.00 88.38 78 GLN A C 1
ATOM 619 O O . GLN A 1 78 ? 12.741 -17.919 7.187 1.00 88.38 78 GLN A O 1
ATOM 624 N N . LEU A 1 79 ? 11.753 -15.949 7.655 1.00 88.50 79 LEU A N 1
ATOM 625 C CA . LEU A 1 79 ? 12.751 -15.530 8.640 1.00 88.50 79 LEU A CA 1
ATOM 626 C C . LEU A 1 79 ? 12.509 -16.227 9.975 1.00 88.50 79 LEU A C 1
ATOM 628 O O . LEU A 1 79 ? 13.406 -16.842 10.539 1.00 88.50 79 LEU A O 1
ATOM 632 N N . VAL A 1 80 ? 11.274 -16.136 10.471 1.00 89.69 80 VAL A N 1
ATOM 633 C CA . VAL A 1 80 ? 10.894 -16.631 11.794 1.00 89.69 80 VAL A CA 1
ATOM 634 C C . VAL A 1 80 ? 9.478 -17.198 11.739 1.00 89.69 80 VAL A C 1
ATOM 636 O O . VAL A 1 80 ? 8.602 -16.671 11.050 1.00 89.69 80 VAL A O 1
ATOM 639 N N . LYS A 1 81 ? 9.246 -18.279 12.488 1.00 92.19 81 LYS A N 1
ATOM 640 C CA . LYS A 1 81 ? 7.915 -18.815 12.773 1.00 92.19 81 LYS A CA 1
ATOM 641 C C . LYS A 1 81 ? 7.801 -19.057 14.272 1.00 92.19 81 LYS A C 1
ATOM 643 O O . LYS A 1 81 ? 8.566 -19.848 14.815 1.00 92.19 81 LYS A O 1
ATOM 648 N N . LEU A 1 82 ? 6.848 -18.388 14.908 1.00 89.50 82 LEU A N 1
ATOM 649 C CA . LEU A 1 82 ? 6.574 -18.515 16.338 1.00 89.50 82 LEU A CA 1
ATOM 650 C C . LEU A 1 82 ? 5.209 -19.161 16.545 1.00 89.50 82 LEU A C 1
ATOM 652 O O . LEU A 1 82 ? 4.340 -19.093 15.671 1.00 89.50 82 LEU A O 1
ATOM 656 N N . GLY A 1 83 ? 5.036 -19.793 17.702 1.00 90.56 83 GLY A N 1
ATOM 657 C CA . GLY A 1 83 ? 3.767 -20.360 18.130 1.00 90.56 83 GLY A CA 1
ATOM 658 C C . GLY A 1 83 ? 3.525 -20.100 19.611 1.00 90.56 83 GLY A C 1
ATOM 659 O O . GLY A 1 83 ? 4.452 -20.217 20.407 1.00 90.56 83 GLY A O 1
ATOM 660 N N . THR A 1 84 ? 2.289 -19.760 19.965 1.00 88.38 84 THR A N 1
ATOM 661 C CA . THR A 1 84 ? 1.819 -19.627 21.352 1.00 88.38 84 THR A CA 1
ATOM 662 C C . THR A 1 84 ? 0.465 -20.325 21.505 1.00 88.38 84 THR A C 1
ATOM 664 O O . THR A 1 84 ? -0.257 -20.540 20.529 1.00 88.38 84 THR A O 1
ATOM 667 N N . GLN A 1 85 ? 0.130 -20.720 22.731 1.00 88.25 85 GLN A N 1
ATOM 668 C CA . GLN A 1 85 ? -1.195 -21.238 23.082 1.00 88.25 85 GLN A CA 1
ATOM 669 C C . GLN A 1 85 ? -2.185 -20.105 23.402 1.00 88.25 85 GLN A C 1
ATOM 671 O O . GLN A 1 85 ? -3.394 -20.329 23.398 1.00 88.25 85 GLN A O 1
ATOM 676 N N . THR A 1 86 ? -1.693 -18.881 23.616 1.00 88.25 86 THR A N 1
ATOM 677 C CA . THR A 1 86 ? -2.510 -17.716 23.967 1.00 88.25 86 THR A CA 1
ATOM 678 C C . THR A 1 86 ? -2.774 -16.856 22.733 1.00 88.25 86 THR A C 1
ATOM 680 O O . THR A 1 86 ? -1.859 -16.269 22.157 1.00 88.25 86 THR A O 1
ATOM 683 N N . PHE A 1 87 ? -4.040 -16.734 22.327 1.00 85.56 87 PHE A N 1
ATOM 684 C CA . PHE A 1 87 ? -4.422 -15.886 21.190 1.00 85.56 87 PHE A CA 1
ATOM 685 C C . PHE A 1 87 ? -4.068 -14.409 21.410 1.00 85.56 87 PHE A C 1
ATOM 687 O O . PHE A 1 87 ? -3.574 -13.754 20.496 1.00 85.56 87 PHE A O 1
ATOM 694 N N . GLU A 1 88 ? -4.293 -13.902 22.624 1.00 87.62 88 GLU A N 1
ATOM 695 C CA . GLU A 1 88 ? -4.066 -12.493 22.960 1.00 87.62 88 GLU A CA 1
ATOM 696 C C . GLU A 1 88 ? -2.589 -12.102 22.816 1.00 87.62 88 GLU A C 1
ATOM 698 O O . GLU A 1 88 ? -2.279 -11.104 22.175 1.00 87.62 88 GLU A O 1
ATOM 703 N N . GLU A 1 89 ? -1.667 -12.940 23.301 1.00 88.81 89 GLU A N 1
ATOM 704 C CA . GLU A 1 89 ? -0.224 -12.727 23.120 1.00 88.81 89 GLU A CA 1
ATOM 705 C C . GLU A 1 89 ? 0.164 -12.703 21.638 1.00 88.81 89 GLU A C 1
ATOM 707 O O . GLU A 1 89 ? 0.953 -11.862 21.213 1.00 88.81 89 GLU A O 1
ATOM 712 N N . MET A 1 90 ? -0.409 -13.607 20.832 1.00 87.19 90 MET A N 1
ATOM 713 C CA . MET A 1 90 ? -0.156 -13.650 19.389 1.00 87.19 90 MET A CA 1
ATOM 714 C C . MET A 1 90 ? -0.639 -12.368 18.708 1.00 87.19 90 MET A C 1
ATOM 716 O O . MET A 1 90 ? 0.090 -11.779 17.909 1.00 87.19 90 MET A O 1
ATOM 720 N N . LYS A 1 91 ? -1.848 -11.912 19.053 1.00 87.19 91 LYS A N 1
ATOM 721 C CA . LYS A 1 91 ? -2.440 -10.685 18.517 1.00 87.19 91 LYS A CA 1
ATOM 722 C C . LYS A 1 91 ? -1.600 -9.462 18.883 1.00 87.19 91 LYS A C 1
ATOM 724 O O . LYS A 1 91 ? -1.248 -8.692 17.994 1.00 87.19 91 LYS A O 1
ATOM 729 N N . GLN A 1 92 ? -1.237 -9.312 20.157 1.00 89.44 92 GLN A N 1
ATOM 730 C CA . GLN A 1 92 ? -0.400 -8.207 20.632 1.00 89.44 92 GLN A CA 1
ATOM 731 C C . GLN A 1 92 ? 0.962 -8.201 19.938 1.00 89.44 92 GLN A C 1
ATOM 733 O O . GLN A 1 92 ? 1.389 -7.170 19.426 1.00 89.44 92 GLN A O 1
ATOM 738 N N . PHE A 1 93 ? 1.607 -9.363 19.829 1.00 89.62 93 PHE A N 1
ATOM 739 C CA . PHE A 1 93 ? 2.874 -9.494 19.117 1.00 89.62 93 PHE A CA 1
ATOM 740 C C . PHE A 1 93 ? 2.761 -9.101 17.635 1.00 89.62 93 PHE A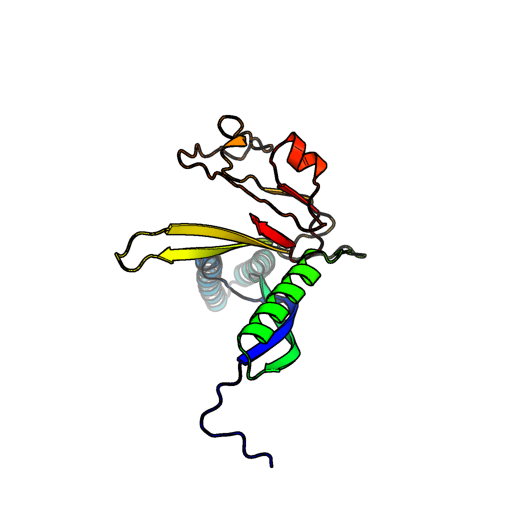 C 1
ATOM 742 O O . PHE A 1 93 ? 3.639 -8.408 17.123 1.00 89.62 93 PHE A O 1
ATOM 749 N N . SER A 1 94 ? 1.678 -9.499 16.954 1.00 87.44 94 SER A N 1
ATOM 750 C CA . SER A 1 94 ? 1.421 -9.108 15.560 1.00 87.44 94 SER A CA 1
ATOM 751 C C . SER A 1 94 ? 1.326 -7.591 15.414 1.00 87.44 94 SER A C 1
ATOM 753 O O . SER A 1 94 ? 1.996 -7.026 14.554 1.00 87.44 94 SER A O 1
ATOM 755 N N . VAL A 1 95 ? 0.556 -6.932 16.285 1.00 86.31 95 VAL A N 1
ATOM 756 C CA . VAL A 1 95 ? 0.400 -5.469 16.279 1.00 86.31 95 VAL A CA 1
ATOM 757 C C . VAL A 1 95 ? 1.742 -4.776 16.517 1.00 86.31 95 VAL A C 1
ATOM 759 O O . VAL A 1 95 ? 2.118 -3.902 15.742 1.00 86.31 95 VAL A O 1
ATOM 762 N N . CYS A 1 96 ? 2.516 -5.209 17.517 1.00 89.50 96 CYS A N 1
ATOM 763 C CA . CYS A 1 96 ? 3.820 -4.609 17.807 1.00 89.50 96 CYS A CA 1
ATOM 764 C C . CYS A 1 96 ? 4.805 -4.735 16.635 1.00 89.50 96 CYS A C 1
ATOM 766 O O . CYS A 1 96 ? 5.566 -3.805 16.369 1.00 89.50 96 CYS A O 1
ATOM 768 N N . ILE A 1 97 ? 4.809 -5.870 15.926 1.00 88.56 97 ILE A N 1
ATOM 769 C CA . ILE A 1 97 ? 5.657 -6.042 14.740 1.00 88.56 97 ILE A CA 1
ATOM 770 C C . ILE A 1 97 ? 5.183 -5.167 13.586 1.00 88.56 97 ILE A C 1
ATOM 772 O O . ILE A 1 97 ? 6.017 -4.539 12.937 1.00 88.56 97 ILE A O 1
ATOM 776 N N . GLU A 1 98 ? 3.879 -5.117 13.322 1.00 84.69 98 GLU A N 1
ATOM 777 C CA . GLU A 1 98 ? 3.324 -4.264 12.270 1.00 84.69 98 GLU A CA 1
ATOM 778 C C . GLU A 1 98 ? 3.661 -2.787 12.515 1.00 84.69 98 GLU A C 1
ATOM 780 O O . GLU A 1 98 ? 4.125 -2.110 11.599 1.00 84.69 98 GLU A O 1
ATOM 785 N N . GLU A 1 99 ? 3.526 -2.300 13.749 1.00 84.75 99 GLU A N 1
ATOM 786 C CA . GLU A 1 99 ? 3.908 -0.933 14.122 1.00 84.75 99 GLU A CA 1
ATOM 787 C C . GLU A 1 99 ? 5.415 -0.682 13.993 1.00 84.75 99 GLU A C 1
ATOM 789 O O . GLU A 1 99 ? 5.833 0.371 13.504 1.00 84.75 99 GLU A O 1
ATOM 794 N N . ALA A 1 100 ? 6.250 -1.641 14.400 1.00 87.06 100 ALA A N 1
ATOM 795 C CA . ALA A 1 100 ? 7.700 -1.517 14.276 1.00 87.06 100 ALA A CA 1
ATOM 796 C C . ALA A 1 100 ? 8.143 -1.469 12.805 1.00 87.06 100 ALA A C 1
ATOM 798 O O . ALA A 1 100 ? 8.992 -0.654 12.444 1.00 87.06 100 ALA A O 1
ATOM 799 N N . LEU A 1 101 ? 7.553 -2.311 11.949 1.00 83.38 101 LEU A N 1
ATOM 800 C CA . LEU A 1 101 ? 7.812 -2.313 10.507 1.00 83.38 101 LEU A CA 1
ATOM 801 C C . LEU A 1 101 ? 7.305 -1.033 9.840 1.00 83.38 101 LEU A C 1
ATOM 803 O O . LEU A 1 101 ? 7.970 -0.511 8.950 1.00 83.38 101 LEU A O 1
ATOM 807 N N . PHE A 1 102 ? 6.166 -0.510 10.289 1.00 82.25 102 PHE A N 1
ATOM 808 C CA . PHE A 1 102 ? 5.592 0.729 9.779 1.00 82.25 102 PHE A CA 1
ATOM 809 C C . PHE A 1 102 ? 6.486 1.952 10.024 1.00 82.25 102 PHE A C 1
ATOM 811 O O . PHE A 1 102 ? 6.648 2.796 9.139 1.00 82.25 102 PHE A O 1
ATOM 818 N N . ARG A 1 103 ? 7.088 2.024 11.218 1.00 82.62 103 ARG A N 1
ATOM 819 C CA . ARG A 1 103 ? 7.979 3.111 11.658 1.00 82.62 103 ARG A CA 1
ATOM 820 C C . ARG A 1 103 ? 9.429 2.934 11.201 1.00 82.62 103 ARG A C 1
ATOM 822 O O . ARG A 1 103 ? 10.270 3.777 11.513 1.00 82.62 103 ARG A O 1
ATOM 829 N N . LEU A 1 104 ? 9.754 1.834 10.523 1.00 82.75 104 LEU A N 1
ATOM 830 C CA . LEU A 1 104 ? 11.110 1.557 10.071 1.00 82.75 104 LEU A CA 1
ATOM 831 C C . LEU A 1 104 ? 11.517 2.567 8.988 1.00 82.75 104 LEU A C 1
ATOM 833 O O . LEU A 1 104 ? 10.826 2.729 7.985 1.00 82.75 104 LEU A O 1
ATOM 837 N N . ASN A 1 105 ? 12.677 3.208 9.151 1.00 72.38 105 ASN A N 1
ATOM 838 C CA . ASN A 1 105 ? 13.247 4.030 8.086 1.00 72.38 105 ASN A CA 1
ATOM 839 C C . ASN A 1 105 ? 13.720 3.136 6.939 1.00 72.38 105 ASN A C 1
ATOM 841 O O . ASN A 1 105 ? 14.667 2.362 7.085 1.00 72.38 105 ASN A O 1
ATOM 845 N N . VAL A 1 106 ? 13.069 3.264 5.785 1.00 67.81 106 VAL A N 1
ATOM 846 C CA . VAL A 1 106 ? 13.462 2.567 4.562 1.00 67.81 106 VAL A CA 1
ATOM 847 C C . VAL A 1 106 ? 14.399 3.476 3.774 1.00 67.81 106 VAL A C 1
ATOM 849 O O . VAL A 1 106 ? 13.963 4.414 3.115 1.00 67.81 106 VAL A O 1
ATOM 852 N N . HIS A 1 107 ? 15.697 3.188 3.845 1.00 62.47 107 HIS A N 1
ATOM 853 C CA . HIS A 1 107 ? 16.726 3.862 3.050 1.00 62.47 107 HIS A CA 1
ATOM 854 C C . HIS A 1 107 ? 17.153 2.970 1.876 1.00 62.47 107 HIS A C 1
ATOM 856 O O . HIS A 1 107 ? 17.419 1.781 2.066 1.00 62.47 107 HIS A O 1
ATOM 862 N N . ARG A 1 108 ? 17.236 3.524 0.659 1.00 64.38 108 ARG A N 1
ATOM 863 C CA . ARG A 1 108 ? 17.819 2.847 -0.518 1.00 64.38 108 ARG A CA 1
ATOM 864 C C . ARG A 1 108 ? 19.126 3.535 -0.892 1.00 64.38 108 ARG A C 1
ATOM 866 O O . ARG A 1 108 ? 19.124 4.683 -1.314 1.00 64.38 108 ARG A O 1
ATOM 873 N N . ASP A 1 109 ? 20.221 2.782 -0.846 1.00 56.12 109 ASP A N 1
ATOM 874 C CA . ASP A 1 109 ? 21.551 3.278 -1.231 1.00 56.12 109 ASP A CA 1
ATOM 875 C C . ASP A 1 109 ? 21.848 3.200 -2.739 1.00 56.12 109 ASP A C 1
ATOM 877 O O . ASP A 1 109 ? 22.851 3.743 -3.200 1.00 56.12 109 ASP A O 1
ATOM 881 N N . ARG A 1 110 ? 21.039 2.483 -3.535 1.00 62.47 110 ARG A N 1
ATOM 882 C CA . ARG A 1 110 ? 21.328 2.252 -4.962 1.00 62.47 110 ARG A CA 1
ATOM 883 C C . ARG A 1 110 ? 20.095 2.378 -5.843 1.00 62.47 110 ARG A C 1
ATOM 885 O O . ARG A 1 110 ? 19.035 1.844 -5.519 1.00 62.47 110 ARG A O 1
ATOM 892 N N . ALA A 1 111 ? 20.287 3.009 -7.000 1.00 64.62 111 ALA A N 1
ATOM 893 C CA . ALA A 1 111 ? 19.322 3.000 -8.088 1.00 64.62 111 ALA A CA 1
ATOM 894 C C . ALA A 1 111 ? 19.166 1.569 -8.627 1.00 64.62 111 ALA A C 1
ATOM 896 O O . ALA A 1 111 ? 20.137 0.942 -9.053 1.00 64.62 111 ALA A O 1
ATOM 897 N N . ILE A 1 112 ? 17.939 1.054 -8.582 1.00 71.50 112 ILE A N 1
ATOM 898 C CA . ILE A 1 112 ? 17.552 -0.201 -9.230 1.00 71.50 112 ILE A CA 1
ATOM 899 C C . ILE A 1 112 ? 16.981 0.165 -10.601 1.00 71.50 112 ILE A C 1
ATOM 901 O O . ILE A 1 112 ? 16.328 1.198 -10.742 1.00 71.50 112 ILE A O 1
ATOM 905 N N . THR A 1 113 ? 17.241 -0.659 -11.611 1.00 75.62 113 THR A N 1
ATOM 906 C CA . THR A 1 113 ? 16.635 -0.523 -12.939 1.00 75.62 113 THR A CA 1
ATOM 907 C C . THR A 1 113 ? 15.729 -1.722 -13.169 1.00 75.62 113 THR A C 1
ATOM 909 O O . THR A 1 113 ? 16.199 -2.859 -13.101 1.00 75.62 113 THR A O 1
ATOM 912 N N . TYR A 1 114 ? 14.451 -1.463 -13.433 1.00 78.31 114 TYR A N 1
ATOM 913 C CA . TYR A 1 114 ? 13.475 -2.479 -13.817 1.00 78.31 114 TYR A CA 1
ATOM 914 C C . TYR A 1 114 ? 13.269 -2.426 -15.334 1.00 78.31 114 TYR A C 1
ATOM 916 O O . TYR A 1 114 ? 13.320 -1.362 -15.948 1.00 78.31 114 TYR A O 1
ATOM 924 N N . LYS A 1 115 ? 13.063 -3.579 -15.969 1.00 78.81 115 LYS A N 1
ATOM 925 C CA . LYS A 1 115 ? 12.725 -3.664 -17.400 1.00 78.81 115 LYS A CA 1
ATOM 926 C C . LYS A 1 115 ? 11.281 -3.262 -17.657 1.00 78.81 115 LYS A C 1
ATOM 928 O O . LYS A 1 115 ? 10.958 -2.782 -18.740 1.00 78.81 115 LYS A O 1
ATOM 933 N N . THR A 1 116 ? 10.420 -3.501 -16.677 1.00 78.00 116 THR A N 1
ATOM 934 C CA . THR A 1 116 ? 9.009 -3.129 -16.695 1.00 78.00 116 THR A CA 1
ATOM 935 C C . THR A 1 116 ? 8.709 -2.338 -15.442 1.00 78.00 116 THR A C 1
ATOM 937 O O . THR A 1 116 ? 8.901 -2.857 -14.350 1.00 78.00 116 THR A O 1
ATOM 940 N N . GLU A 1 117 ? 8.238 -1.105 -15.592 1.00 80.56 117 GLU A N 1
ATOM 941 C CA . GLU A 1 117 ? 7.863 -0.285 -14.445 1.00 80.56 117 GLU A CA 1
ATOM 942 C C . GLU A 1 117 ? 6.406 -0.513 -14.056 1.00 80.56 117 GLU A C 1
ATOM 944 O O . GLU A 1 117 ? 5.528 -0.621 -14.915 1.00 80.56 117 GLU A O 1
ATOM 949 N N . GLU A 1 118 ? 6.147 -0.616 -12.756 1.00 79.88 118 GLU A N 1
ATOM 950 C CA . GLU A 1 118 ? 4.822 -0.934 -12.233 1.00 79.88 118 GLU A CA 1
ATOM 951 C C . GLU A 1 118 ? 4.654 -0.401 -10.805 1.00 79.88 118 GLU A C 1
ATOM 953 O O . GLU A 1 118 ? 5.565 -0.488 -9.982 1.00 79.88 118 GLU A O 1
ATOM 958 N N . VAL A 1 119 ? 3.461 0.108 -10.494 1.00 82.12 119 VAL A N 1
ATOM 959 C CA . VAL A 1 119 ? 3.037 0.432 -9.128 1.00 82.12 119 VAL A CA 1
ATOM 960 C C . VAL A 1 119 ? 1.752 -0.330 -8.840 1.00 82.12 119 VAL A C 1
ATOM 962 O O . VAL A 1 119 ? 0.804 -0.292 -9.620 1.00 82.12 119 VAL A O 1
ATOM 965 N N . GLN A 1 120 ? 1.732 -1.035 -7.719 1.00 82.06 120 GLN A N 1
ATOM 966 C CA . GLN A 1 120 ? 0.589 -1.762 -7.195 1.00 82.06 120 GLN A CA 1
ATOM 967 C C . GLN A 1 120 ? 0.183 -1.135 -5.868 1.00 82.06 120 GLN A C 1
ATOM 969 O O . GLN A 1 120 ? 1.026 -0.874 -5.011 1.00 82.06 120 GLN A O 1
ATOM 974 N N . VAL A 1 121 ? -1.118 -0.927 -5.696 1.00 84.19 121 VAL A N 1
ATOM 975 C CA . VAL A 1 121 ? -1.710 -0.475 -4.437 1.00 84.19 121 VAL A CA 1
ATOM 976 C C . VAL A 1 121 ? -2.719 -1.529 -4.014 1.00 84.19 121 VAL A C 1
ATOM 978 O O . VAL A 1 121 ? -3.617 -1.873 -4.779 1.00 84.19 121 VAL A O 1
ATOM 981 N N . THR A 1 122 ? -2.545 -2.079 -2.818 1.00 86.12 122 THR A N 1
ATOM 982 C CA . THR A 1 122 ? -3.479 -3.031 -2.212 1.00 86.12 122 THR A CA 1
ATOM 983 C C . THR A 1 122 ? -4.170 -2.347 -1.048 1.00 86.12 122 THR A C 1
ATOM 985 O O . THR A 1 122 ? -3.496 -1.810 -0.175 1.00 86.12 122 THR A O 1
ATOM 988 N N . LEU A 1 123 ? -5.500 -2.375 -1.035 1.00 86.31 123 LEU A N 1
ATOM 989 C CA . LEU A 1 123 ? -6.305 -1.841 0.056 1.00 86.31 123 LEU A CA 1
ATOM 990 C C . LEU A 1 123 ? -6.831 -2.998 0.905 1.00 86.31 123 LEU A C 1
ATOM 992 O O . LEU A 1 123 ? -7.346 -3.978 0.365 1.00 86.31 123 LEU A O 1
ATOM 996 N N . VAL A 1 124 ? -6.697 -2.883 2.222 1.00 87.00 124 VAL A N 1
ATOM 997 C CA . VAL A 1 124 ? -7.258 -3.819 3.199 1.00 87.00 124 VAL A CA 1
ATOM 998 C C . VAL A 1 124 ? -8.130 -3.028 4.158 1.00 87.00 124 VAL A C 1
ATOM 1000 O O . VAL A 1 124 ? -7.632 -2.144 4.848 1.00 87.00 124 VAL A O 1
ATOM 1003 N N . ASP A 1 125 ? -9.417 -3.351 4.182 1.00 88.19 125 ASP A N 1
ATOM 1004 C CA . ASP A 1 125 ? -10.402 -2.751 5.078 1.00 88.19 125 ASP A CA 1
ATOM 1005 C C . ASP A 1 125 ? -10.702 -3.707 6.241 1.00 88.19 125 ASP A C 1
ATOM 1007 O O . ASP A 1 125 ? -10.941 -4.902 6.038 1.00 88.19 125 ASP A O 1
ATOM 1011 N N . GLU A 1 126 ? -10.655 -3.183 7.461 1.00 87.00 126 GLU A N 1
ATOM 1012 C CA . GLU A 1 126 ? -10.969 -3.884 8.699 1.00 87.00 126 GLU A CA 1
ATOM 1013 C C . GLU A 1 126 ? -12.106 -3.166 9.419 1.00 87.00 126 GLU A C 1
ATOM 1015 O O . GLU A 1 126 ? -11.930 -2.075 9.960 1.00 87.00 126 GLU A O 1
ATOM 1020 N N . VAL A 1 127 ? -13.270 -3.812 9.484 1.00 87.56 127 VAL A N 1
ATOM 1021 C CA . VAL A 1 127 ? -14.439 -3.276 10.186 1.00 87.56 127 VAL A CA 1
ATOM 1022 C C . VAL A 1 127 ? -14.582 -3.954 11.545 1.00 87.56 127 VAL A C 1
ATOM 1024 O O . VAL A 1 127 ? -14.726 -5.173 11.642 1.00 87.56 127 VAL A O 1
ATOM 1027 N N . HIS A 1 128 ? -14.581 -3.149 12.604 1.00 87.75 128 HIS A N 1
ATOM 1028 C CA . HIS A 1 128 ? -14.879 -3.555 13.973 1.00 87.75 128 HIS A CA 1
ATOM 1029 C C . HIS A 1 128 ? -16.240 -2.998 14.379 1.00 87.75 128 HIS A C 1
ATOM 1031 O O . HIS A 1 128 ? -16.416 -1.782 14.464 1.00 87.75 128 HIS A O 1
ATOM 1037 N N . ALA A 1 129 ? -17.196 -3.886 14.642 1.00 92.56 129 ALA A N 1
ATOM 1038 C CA . ALA A 1 129 ? -18.523 -3.523 15.118 1.00 92.56 129 ALA A CA 1
ATOM 1039 C C . ALA A 1 129 ? -18.820 -4.217 16.454 1.00 92.56 129 ALA A C 1
ATOM 1041 O O . ALA A 1 129 ? -18.633 -5.425 16.589 1.00 92.56 129 ALA A O 1
ATOM 1042 N N . GLU A 1 130 ? -19.295 -3.452 17.433 1.00 92.50 130 GLU A N 1
ATOM 1043 C CA . GLU A 1 130 ? -19.818 -3.961 18.701 1.00 92.50 130 GLU A CA 1
ATOM 1044 C C . GLU A 1 130 ? -21.337 -3.817 18.695 1.00 92.50 130 GLU A C 1
ATOM 1046 O O . GLU A 1 130 ? -21.881 -2.816 18.221 1.00 92.50 130 GLU A O 1
ATOM 1051 N N . GLN A 1 131 ? -22.017 -4.838 19.204 1.00 95.81 131 GLN A N 1
ATOM 1052 C CA . GLN A 1 131 ? -23.467 -4.938 19.197 1.00 95.81 131 GLN A CA 1
ATOM 1053 C C . GLN A 1 131 ? -23.958 -5.261 20.606 1.00 95.81 131 GLN A C 1
ATOM 1055 O O . GLN A 1 131 ? -23.322 -6.032 21.329 1.00 95.81 131 GLN A O 1
ATOM 1060 N N . ASP A 1 132 ? -25.078 -4.667 21.002 1.00 93.75 132 ASP A N 1
ATOM 1061 C CA . ASP A 1 132 ? -25.739 -5.004 22.256 1.00 93.75 132 ASP A CA 1
ATOM 1062 C C . ASP A 1 132 ? -26.586 -6.286 22.149 1.00 93.75 132 ASP A C 1
ATOM 1064 O O . ASP A 1 132 ? -26.729 -6.905 21.092 1.00 93.75 132 ASP A O 1
ATOM 1068 N N . VAL A 1 133 ? -27.182 -6.687 23.274 1.00 94.19 133 VAL A N 1
ATOM 1069 C CA . VAL A 1 133 ? -28.045 -7.877 23.360 1.00 94.19 133 VAL A CA 1
ATOM 1070 C C . VAL A 1 133 ? -29.338 -7.772 22.542 1.00 94.19 133 VAL A C 1
ATOM 1072 O O . VAL A 1 133 ? -29.974 -8.792 22.288 1.00 94.19 133 VAL A O 1
ATOM 1075 N N . TYR A 1 134 ? -29.738 -6.565 22.135 1.00 94.88 134 TYR A N 1
ATOM 1076 C CA . TYR A 1 134 ? -30.932 -6.302 21.326 1.00 94.88 134 TYR A CA 1
ATOM 1077 C C . TYR A 1 134 ? -30.618 -6.202 19.833 1.00 94.88 134 TYR A C 1
ATOM 1079 O O . TYR A 1 134 ? -31.524 -6.025 19.019 1.00 94.88 134 TYR A O 1
ATOM 1087 N N . GLY A 1 135 ? -29.347 -6.339 19.462 1.00 90.12 135 GLY A N 1
ATOM 1088 C CA . GLY A 1 135 ? -28.906 -6.262 18.085 1.00 90.12 135 GLY A CA 1
ATOM 1089 C C . GLY A 1 135 ? -28.586 -4.841 17.606 1.00 90.12 135 GLY A C 1
ATOM 1090 O O . GLY A 1 135 ? -28.387 -4.641 16.407 1.00 90.12 135 GLY A O 1
ATOM 1091 N N . VAL A 1 136 ? -28.511 -3.851 18.496 1.00 93.88 136 VAL A N 1
ATOM 1092 C CA . VAL A 1 136 ? -28.153 -2.470 18.153 1.00 93.88 136 VAL A CA 1
ATOM 1093 C C . VAL A 1 136 ? -26.635 -2.333 18.109 1.00 93.88 136 VAL A C 1
ATOM 1095 O O . VAL A 1 136 ? -25.941 -2.712 19.052 1.00 93.88 136 VAL A O 1
ATOM 1098 N N . VAL A 1 137 ? -26.110 -1.783 17.012 1.00 94.00 137 VAL A N 1
ATOM 1099 C CA . VAL A 1 137 ? -24.679 -1.477 16.880 1.00 94.00 137 VAL A CA 1
ATOM 1100 C C . VAL A 1 137 ? -24.345 -0.304 17.797 1.00 94.00 137 VAL A C 1
ATOM 1102 O O . VAL A 1 137 ? -24.823 0.811 17.594 1.00 94.00 137 VAL A O 1
ATOM 1105 N N . THR A 1 138 ? -23.533 -0.554 18.818 1.00 93.50 138 THR A N 1
ATOM 1106 C CA . THR A 1 138 ? -23.111 0.452 19.802 1.00 93.50 138 THR A CA 1
ATOM 1107 C C . THR A 1 138 ? -21.826 1.153 19.387 1.00 93.50 138 THR A C 1
ATOM 1109 O O . THR A 1 138 ? -21.599 2.304 19.757 1.00 93.50 138 THR A O 1
ATOM 1112 N N . LYS A 1 139 ? -20.984 0.476 18.603 1.00 91.62 139 LYS A N 1
ATOM 1113 C CA . LYS A 1 139 ? -19.718 1.006 18.104 1.00 91.62 139 LYS A CA 1
ATOM 1114 C C . LYS A 1 139 ? -19.431 0.426 16.733 1.00 91.62 139 LYS A C 1
ATOM 1116 O O . LYS A 1 139 ? -19.560 -0.777 16.538 1.00 91.62 139 LYS A O 1
ATOM 1121 N N . GLN A 1 140 ? -18.997 1.272 15.812 1.00 90.12 140 GLN A N 1
ATOM 1122 C CA . GLN A 1 140 ? -18.529 0.861 14.499 1.00 90.12 140 GLN A CA 1
ATOM 1123 C C . GLN A 1 140 ? -17.287 1.675 14.159 1.00 90.12 140 GLN A C 1
ATOM 1125 O O . GLN A 1 140 ? -17.317 2.902 14.202 1.00 90.12 140 GLN A O 1
ATOM 1130 N N . ILE A 1 141 ? -16.193 0.986 13.863 1.00 89.19 141 ILE A N 1
ATOM 1131 C CA . ILE A 1 141 ? -14.927 1.578 13.439 1.00 89.19 141 ILE A CA 1
ATOM 1132 C C . ILE A 1 141 ? -14.478 0.826 12.193 1.00 89.19 141 ILE A C 1
ATOM 1134 O O . ILE A 1 141 ? -14.526 -0.402 12.170 1.00 89.19 141 ILE A O 1
ATOM 1138 N N . ALA A 1 142 ? -14.044 1.557 11.174 1.00 88.12 142 ALA A N 1
ATOM 1139 C CA . ALA A 1 142 ? -13.359 1.001 10.017 1.00 88.12 142 ALA A CA 1
ATOM 1140 C C . ALA A 1 142 ? -11.908 1.479 10.046 1.00 88.12 142 ALA A C 1
ATOM 1142 O O . ALA A 1 142 ? -11.648 2.645 10.346 1.00 88.12 142 ALA A O 1
ATOM 1143 N N . ARG A 1 143 ? -10.972 0.577 9.771 1.00 87.06 143 ARG A N 1
ATOM 1144 C CA . ARG A 1 143 ? -9.550 0.878 9.626 1.00 87.06 143 ARG A CA 1
ATOM 1145 C C . ARG A 1 143 ? -9.121 0.436 8.240 1.00 87.06 143 ARG A C 1
ATOM 1147 O O . ARG A 1 143 ? -9.205 -0.751 7.928 1.00 87.06 143 ARG A O 1
ATOM 1154 N N . VAL A 1 144 ? -8.613 1.365 7.436 1.00 87.19 144 VAL A N 1
ATOM 1155 C CA . VAL A 1 144 ? -8.195 1.073 6.068 1.00 87.19 144 VAL A CA 1
ATOM 1156 C C . VAL A 1 144 ? -6.673 1.123 5.981 1.00 87.19 144 VAL A C 1
ATOM 1158 O O . VAL A 1 144 ? -5.994 1.981 6.537 1.00 87.19 144 VAL A O 1
ATOM 1161 N N . ARG A 1 145 ? -6.092 0.143 5.297 1.00 86.19 145 ARG A N 1
ATOM 1162 C CA . ARG A 1 145 ? -4.643 0.006 5.143 1.00 86.19 145 ARG A CA 1
ATOM 1163 C C . ARG A 1 145 ? -4.299 -0.046 3.674 1.00 86.19 145 ARG A C 1
ATOM 1165 O O . ARG A 1 145 ? -4.810 -0.895 2.946 1.00 86.19 145 ARG A O 1
ATOM 1172 N N . LEU A 1 146 ? -3.421 0.846 3.245 1.00 85.19 146 LEU A N 1
ATOM 1173 C CA . LEU A 1 146 ? -2.908 0.902 1.887 1.00 85.19 146 LEU A CA 1
ATOM 1174 C C . LEU A 1 146 ? -1.480 0.374 1.878 1.00 85.19 146 LEU A C 1
ATOM 1176 O O . LEU A 1 146 ? -0.590 0.893 2.552 1.00 85.19 146 LEU A O 1
ATOM 1180 N N . PHE A 1 147 ? -1.264 -0.654 1.072 1.00 84.00 147 PHE A N 1
ATOM 1181 C CA . PHE A 1 147 ? 0.040 -1.247 0.833 1.00 84.00 147 PHE A CA 1
ATOM 1182 C C . PHE A 1 147 ? 0.471 -0.900 -0.581 1.00 84.00 147 PHE A C 1
ATOM 1184 O O . PHE A 1 147 ? -0.145 -1.324 -1.560 1.00 84.00 147 PHE A O 1
ATOM 1191 N N . PHE A 1 148 ? 1.549 -0.142 -0.686 1.00 82.06 148 PHE A N 1
ATOM 1192 C CA . PHE A 1 148 ? 2.156 0.229 -1.951 1.00 82.06 148 PHE A CA 1
ATOM 1193 C C . PHE A 1 148 ? 3.288 -0.724 -2.243 1.00 82.06 148 PHE A C 1
ATOM 1195 O O . PHE A 1 148 ? 4.148 -0.927 -1.398 1.00 82.06 148 PHE A O 1
ATOM 1202 N N . LEU A 1 149 ? 3.331 -1.257 -3.451 1.00 82.88 149 LEU A N 1
ATOM 1203 C CA . LEU A 1 149 ? 4.434 -2.049 -3.960 1.00 82.88 149 LEU A CA 1
ATOM 1204 C C . LEU A 1 149 ? 4.839 -1.468 -5.307 1.00 82.88 149 LEU A C 1
ATOM 1206 O O . LEU A 1 149 ? 4.027 -1.401 -6.224 1.00 82.88 149 LEU A O 1
ATOM 1210 N N . SER A 1 150 ? 6.087 -1.031 -5.427 1.00 80.69 150 SER A N 1
ATOM 1211 C CA . SER A 1 150 ? 6.554 -0.344 -6.624 1.00 80.69 150 SER A CA 1
ATOM 1212 C C . SER A 1 150 ? 7.854 -0.909 -7.170 1.00 80.69 150 SER A C 1
ATOM 1214 O O . SER A 1 150 ? 8.813 -1.215 -6.454 1.00 80.69 150 SER A O 1
ATOM 1216 N N . PHE A 1 151 ? 7.866 -0.992 -8.490 1.00 83.31 151 PHE A N 1
ATOM 1217 C CA . PHE A 1 151 ? 8.965 -1.407 -9.335 1.00 83.31 151 PHE A CA 1
ATOM 1218 C C . PHE A 1 151 ? 9.253 -0.243 -10.277 1.00 83.31 151 PHE A C 1
ATOM 1220 O O . PHE A 1 151 ? 8.815 -0.231 -11.419 1.00 83.31 151 PHE A O 1
ATOM 1227 N N . LEU A 1 152 ? 9.898 0.799 -9.754 1.00 82.00 152 LEU A N 1
ATOM 1228 C CA . LEU A 1 152 ? 10.243 2.012 -10.500 1.00 82.00 152 LEU A CA 1
ATOM 1229 C C . LEU A 1 152 ? 11.758 2.115 -10.620 1.00 82.00 152 LEU A C 1
ATOM 1231 O O . LEU A 1 152 ? 12.472 1.786 -9.665 1.00 82.00 152 LEU A O 1
ATOM 1235 N N . SER A 1 153 ? 12.252 2.532 -11.785 1.00 81.56 153 SER A N 1
ATOM 1236 C CA . SER A 1 153 ? 13.686 2.688 -12.000 1.00 81.56 153 SER A CA 1
ATOM 1237 C C . SER A 1 153 ? 14.176 4.028 -11.463 1.00 81.56 153 SER A C 1
ATOM 1239 O O . SER A 1 153 ? 13.545 5.064 -11.653 1.00 81.56 153 SER A O 1
ATOM 1241 N N . GLY A 1 154 ? 15.347 4.025 -10.828 1.00 77.44 154 GLY A N 1
ATOM 1242 C CA . GLY A 1 154 ? 15.940 5.246 -10.279 1.00 77.44 154 GLY A CA 1
ATOM 1243 C C . GLY A 1 154 ? 15.210 5.775 -9.041 1.00 77.44 154 GLY A C 1
ATOM 1244 O O . GLY A 1 154 ? 14.761 5.001 -8.195 1.00 77.44 154 GLY A O 1
ATOM 1245 N N . ILE A 1 155 ? 15.167 7.103 -8.911 1.00 75.31 155 ILE A N 1
ATOM 1246 C CA . ILE A 1 155 ? 14.471 7.814 -7.834 1.00 75.31 155 ILE A CA 1
ATOM 1247 C C . ILE A 1 155 ? 13.206 8.395 -8.453 1.00 75.31 155 ILE A C 1
ATOM 1249 O O . ILE A 1 155 ? 13.270 9.375 -9.190 1.00 75.31 155 ILE A O 1
ATOM 1253 N N . ALA A 1 156 ? 12.079 7.741 -8.195 1.00 76.88 156 ALA A N 1
ATOM 1254 C CA . ALA A 1 156 ? 10.780 8.169 -8.682 1.00 76.88 156 ALA A CA 1
ATOM 1255 C C . ALA A 1 156 ? 9.939 8.703 -7.522 1.00 76.88 156 ALA A C 1
ATOM 1257 O O . ALA A 1 156 ? 9.833 8.069 -6.465 1.00 76.88 156 ALA A O 1
ATOM 1258 N N . GLU A 1 157 ? 9.337 9.863 -7.748 1.00 78.88 157 GLU A N 1
ATOM 1259 C CA . GLU A 1 157 ? 8.331 10.445 -6.870 1.00 78.88 157 GLU A CA 1
ATOM 1260 C C . GLU A 1 157 ? 6.955 9.992 -7.342 1.00 78.88 157 GLU A C 1
ATOM 1262 O O . GLU A 1 157 ? 6.649 10.024 -8.537 1.00 78.88 157 GLU A O 1
ATOM 1267 N N . VAL A 1 158 ? 6.139 9.523 -6.402 1.00 80.12 158 VAL A N 1
ATOM 1268 C CA . VAL A 1 158 ? 4.763 9.125 -6.677 1.00 80.12 158 VAL A CA 1
ATOM 1269 C C . VAL A 1 158 ? 3.829 10.007 -5.873 1.00 80.12 158 VAL A C 1
ATOM 1271 O O . VAL A 1 158 ? 4.030 10.235 -4.680 1.00 80.12 158 VAL A O 1
ATOM 1274 N N . GLU A 1 159 ? 2.799 10.489 -6.558 1.00 84.06 159 GLU A N 1
ATOM 1275 C CA . GLU A 1 159 ? 1.733 11.286 -5.976 1.00 84.06 159 GLU A CA 1
ATOM 1276 C C . GLU A 1 159 ? 0.432 10.484 -6.030 1.00 84.06 159 GLU A C 1
ATOM 1278 O O . GLU A 1 159 ? 0.057 9.950 -7.077 1.00 84.06 159 GLU A O 1
ATOM 1283 N N . MET A 1 160 ? -0.266 10.403 -4.902 1.00 82.44 160 MET A N 1
ATOM 1284 C CA . MET A 1 160 ? -1.573 9.772 -4.795 1.00 82.44 160 MET A CA 1
ATOM 1285 C C . MET A 1 160 ? -2.585 10.747 -4.196 1.00 82.44 160 MET A C 1
ATOM 1287 O O . MET A 1 160 ? -2.383 11.319 -3.124 1.00 82.44 160 MET A O 1
ATOM 1291 N N . GLY A 1 161 ? -3.706 10.902 -4.896 1.00 81.50 161 GLY A N 1
ATOM 1292 C CA . GLY A 1 161 ? -4.900 11.548 -4.370 1.00 81.50 161 GLY A CA 1
ATOM 1293 C C . GLY A 1 161 ? -5.855 10.518 -3.776 1.00 81.50 161 GLY A C 1
ATOM 1294 O O . GLY A 1 161 ? -6.037 9.439 -4.338 1.00 81.50 161 GLY A O 1
ATOM 1295 N N . LEU A 1 162 ? -6.471 10.872 -2.653 1.00 82.00 162 LEU A N 1
ATOM 1296 C CA . LEU A 1 162 ? -7.610 10.161 -2.081 1.00 82.00 162 LEU A CA 1
ATOM 1297 C C . LEU A 1 162 ? -8.861 11.020 -2.219 1.00 82.00 162 LEU A C 1
ATOM 1299 O O . LEU A 1 162 ? -8.774 12.251 -2.206 1.00 82.00 162 LEU A O 1
ATOM 1303 N N . ASN A 1 163 ? -10.018 10.365 -2.251 1.00 81.75 163 ASN A N 1
ATOM 1304 C CA . ASN A 1 163 ? -11.325 11.018 -2.209 1.00 81.75 163 ASN A CA 1
ATOM 1305 C C . ASN A 1 163 ? -11.666 11.456 -0.771 1.00 81.75 163 ASN A C 1
ATOM 1307 O O . ASN A 1 163 ? -12.704 11.092 -0.226 1.00 81.75 163 ASN A O 1
ATOM 1311 N N . ASP A 1 164 ? -10.758 12.195 -0.130 1.00 83.19 164 ASP A N 1
ATOM 1312 C CA . ASP A 1 164 ? -10.957 12.778 1.199 1.00 83.19 164 ASP A CA 1
ATOM 1313 C C . ASP A 1 164 ?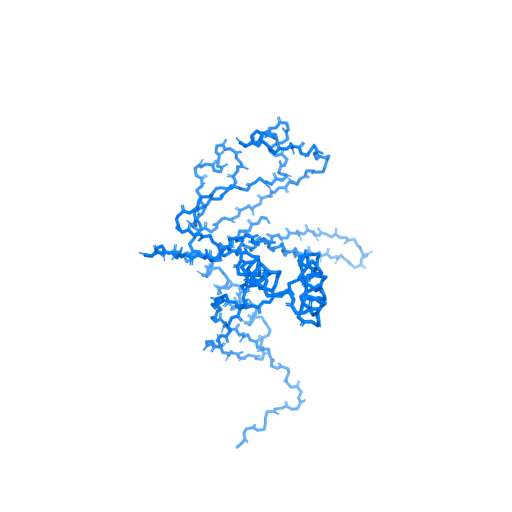 -11.880 13.994 1.089 1.00 83.19 164 ASP A C 1
ATOM 1315 O O . ASP A 1 164 ? -11.642 14.880 0.267 1.00 83.19 164 ASP A O 1
ATOM 1319 N N . LEU A 1 165 ? -12.914 14.066 1.929 1.00 82.62 165 LEU A N 1
ATOM 1320 C CA . LEU A 1 165 ? -13.856 15.186 2.011 1.00 82.62 165 LEU A CA 1
ATOM 1321 C C . LEU A 1 165 ? -13.159 16.561 2.075 1.00 82.62 165 LEU A C 1
ATOM 1323 O O . LEU A 1 165 ? -13.673 17.544 1.545 1.00 82.62 165 LEU A O 1
ATOM 1327 N N . ARG A 1 166 ? -11.957 16.648 2.659 1.00 81.38 166 ARG A N 1
ATOM 1328 C CA . ARG A 1 166 ? -11.146 17.885 2.711 1.00 81.38 166 ARG A CA 1
ATOM 1329 C C . ARG A 1 166 ? -10.689 18.379 1.334 1.00 81.38 166 ARG A C 1
ATOM 1331 O O . ARG A 1 166 ? -10.333 19.551 1.188 1.00 81.38 166 ARG A O 1
ATOM 1338 N N . ARG A 1 167 ? -10.687 17.500 0.331 1.00 77.81 167 ARG A N 1
ATOM 1339 C CA . ARG A 1 167 ? -10.354 17.787 -1.069 1.00 77.81 167 ARG A CA 1
ATOM 1340 C C . ARG A 1 167 ? -11.564 18.078 -1.946 1.00 77.81 167 ARG A C 1
ATOM 1342 O O . ARG A 1 167 ? -11.365 18.368 -3.126 1.00 77.81 167 ARG A O 1
ATOM 1349 N N . GLN A 1 168 ? -12.780 18.051 -1.407 1.00 77.44 168 GLN A N 1
ATOM 1350 C CA . GLN A 1 168 ? -13.983 18.336 -2.182 1.00 77.44 168 GLN A CA 1
ATOM 1351 C C . GLN A 1 168 ? -13.888 19.707 -2.870 1.00 77.44 168 GLN A C 1
ATOM 1353 O O . GLN A 1 168 ? -13.630 20.728 -2.232 1.00 77.44 168 GLN A O 1
ATOM 1358 N N . GLY A 1 169 ? -14.031 19.724 -4.200 1.00 72.25 169 GLY A N 1
ATOM 1359 C CA . GLY A 1 169 ? -13.875 20.931 -5.025 1.00 72.25 169 GLY A CA 1
ATOM 1360 C C . GLY A 1 169 ? -12.426 21.336 -5.348 1.00 72.25 169 GLY A C 1
ATOM 1361 O O . GLY A 1 169 ? -12.215 22.324 -6.049 1.00 72.25 169 GLY A O 1
ATOM 1362 N N . LYS A 1 170 ? -11.423 20.579 -4.882 1.00 73.44 170 LYS A N 1
ATOM 1363 C CA . LYS A 1 170 ? -9.986 20.731 -5.197 1.00 73.44 170 LYS A CA 1
ATOM 1364 C C . LYS A 1 170 ? -9.421 19.479 -5.882 1.00 73.44 170 LYS A C 1
ATOM 1366 O O . LYS A 1 170 ? -8.275 19.082 -5.652 1.00 73.44 170 LYS A O 1
ATOM 1371 N N . GLU A 1 171 ? -10.215 18.859 -6.749 1.00 67.56 171 GLU A N 1
ATOM 1372 C CA . GLU A 1 171 ? -9.874 17.666 -7.549 1.00 67.56 171 GLU A CA 1
ATOM 1373 C C . GLU A 1 171 ? -8.882 17.973 -8.686 1.00 67.56 171 GLU A C 1
ATOM 1375 O O . GLU A 1 171 ? -8.963 17.440 -9.790 1.00 67.56 171 GLU A O 1
ATOM 1380 N N . VAL A 1 172 ? -7.936 18.877 -8.441 1.00 63.66 172 VAL A N 1
ATOM 1381 C CA . VAL A 1 172 ? -6.912 19.227 -9.416 1.00 63.66 172 VAL A CA 1
ATOM 1382 C C . VAL A 1 172 ? -5.905 18.087 -9.456 1.00 63.66 172 VAL A C 1
ATOM 1384 O O . VAL A 1 172 ? -5.230 17.798 -8.465 1.00 63.66 172 VAL A O 1
ATOM 1387 N N . VAL A 1 173 ? -5.810 17.432 -10.609 1.00 62.97 173 VAL A N 1
ATOM 1388 C CA . VAL A 1 173 ? -4.721 16.507 -10.903 1.00 62.97 173 VAL A CA 1
ATOM 1389 C C . VAL A 1 173 ? -3.568 17.335 -11.462 1.00 62.97 173 VAL A C 1
ATOM 1391 O O . VAL A 1 173 ? -3.766 18.128 -12.379 1.00 62.97 173 VAL A O 1
ATOM 1394 N N . GLY A 1 174 ? -2.358 17.177 -10.917 1.00 60.91 174 GLY A N 1
ATOM 1395 C CA . GLY A 1 174 ? -1.186 17.948 -11.366 1.00 60.91 174 GLY A CA 1
ATOM 1396 C C . GLY A 1 174 ? -0.817 17.703 -12.837 1.00 60.91 174 GLY A C 1
ATOM 1397 O O . GLY A 1 174 ? -0.146 18.519 -13.469 1.00 60.91 174 GLY A O 1
ATOM 1398 N N . ARG A 1 175 ? -1.296 16.593 -13.408 1.00 64.50 175 ARG A N 1
ATOM 1399 C CA . ARG A 1 175 ? -1.142 16.239 -14.817 1.00 64.50 175 ARG A CA 1
ATOM 1400 C C . ARG A 1 175 ? -2.379 16.611 -15.629 1.00 64.50 175 ARG A C 1
ATOM 1402 O O . ARG A 1 175 ? -3.456 16.061 -15.428 1.00 64.50 175 ARG A O 1
ATOM 1409 N N . HIS A 1 176 ? -2.167 17.476 -16.617 1.00 57.34 176 HIS A N 1
ATOM 1410 C CA . HIS A 1 176 ? -3.187 17.955 -17.554 1.00 57.34 176 HIS A CA 1
ATOM 1411 C C . HIS A 1 176 ? -3.775 16.851 -18.452 1.00 57.34 176 HIS A C 1
ATOM 1413 O O . HIS A 1 176 ? -4.838 17.041 -19.033 1.00 57.34 176 HIS A O 1
ATOM 1419 N N . ASP A 1 177 ? -3.087 15.713 -18.597 1.00 55.16 177 ASP A N 1
ATOM 1420 C CA . ASP A 1 177 ? -3.543 14.558 -19.380 1.00 55.16 177 ASP A CA 1
ATOM 1421 C C . ASP A 1 177 ? -4.441 13.588 -18.596 1.00 55.16 177 ASP A C 1
ATOM 1423 O O . ASP A 1 177 ? -4.949 12.625 -19.169 1.00 55.16 177 ASP A O 1
ATOM 1427 N N . ILE A 1 178 ? -4.666 13.836 -17.304 1.00 64.12 178 ILE A N 1
ATOM 1428 C CA . ILE A 1 178 ? -5.551 13.026 -16.469 1.00 64.12 178 ILE A CA 1
ATOM 1429 C C . ILE A 1 178 ? -6.863 13.784 -16.282 1.00 64.12 178 ILE A C 1
ATOM 1431 O O . ILE A 1 178 ? -6.894 14.863 -15.695 1.00 64.12 178 ILE A O 1
ATOM 1435 N N . ILE A 1 179 ? -7.955 13.207 -16.783 1.00 61.78 179 ILE A N 1
ATOM 1436 C CA . ILE A 1 179 ? -9.295 13.767 -16.601 1.00 61.78 179 ILE A CA 1
ATOM 1437 C C . ILE A 1 179 ? -9.717 13.499 -15.150 1.00 61.78 179 ILE A C 1
ATOM 1439 O O . ILE A 1 179 ? -9.797 12.327 -14.769 1.00 61.78 179 ILE A O 1
ATOM 1443 N N . PRO A 1 180 ? -9.985 14.538 -14.337 1.00 62.09 180 PRO A N 1
ATOM 1444 C CA . PRO A 1 180 ? -10.516 14.334 -13.001 1.00 62.09 180 PRO A CA 1
ATOM 1445 C C . PRO A 1 180 ? -11.891 13.675 -13.115 1.00 62.09 180 PRO A C 1
ATOM 1447 O O . PRO A 1 180 ? -12.781 14.163 -13.815 1.00 62.09 180 PRO A O 1
ATOM 1450 N N . ILE A 1 181 ? -12.043 12.528 -12.460 1.00 65.44 181 ILE A N 1
ATOM 1451 C CA . ILE A 1 181 ? -13.331 11.855 -12.345 1.00 65.44 181 ILE A CA 1
ATOM 1452 C C . ILE A 1 181 ? -14.036 12.495 -11.156 1.00 65.44 181 ILE A C 1
ATOM 1454 O O . ILE A 1 181 ? -13.645 12.260 -10.012 1.00 65.44 181 ILE A O 1
ATOM 1458 N N . ALA A 1 182 ? -15.060 13.299 -11.446 1.00 61.75 182 ALA A N 1
ATOM 1459 C CA . ALA A 1 182 ? -15.920 13.871 -10.421 1.00 61.75 182 ALA A CA 1
ATOM 1460 C C . ALA A 1 182 ? -16.505 12.732 -9.579 1.00 61.75 182 ALA A C 1
ATOM 1462 O O . ALA A 1 182 ? -17.228 11.878 -10.097 1.00 61.75 182 ALA A O 1
ATOM 1463 N N . THR A 1 183 ? -16.140 12.691 -8.299 1.00 67.69 183 THR A N 1
ATOM 1464 C CA . THR A 1 183 ? -16.623 11.667 -7.371 1.00 67.69 183 THR A CA 1
ATOM 1465 C C . THR A 1 183 ? -17.691 12.276 -6.468 1.00 67.69 183 THR A C 1
ATOM 1467 O O . THR A 1 183 ? -17.484 13.314 -5.840 1.00 67.69 183 THR A O 1
ATOM 1470 N N . GLU A 1 184 ? -18.850 11.627 -6.396 1.00 72.56 184 GLU A N 1
ATOM 1471 C CA . GLU A 1 184 ? -19.947 12.042 -5.511 1.00 72.56 184 GLU A CA 1
ATOM 1472 C C . GLU A 1 184 ? -19.786 11.481 -4.085 1.00 72.56 184 GLU A C 1
ATOM 1474 O O . GLU A 1 184 ? -20.297 12.052 -3.122 1.00 72.56 184 GLU A O 1
ATOM 1479 N N . GLU A 1 185 ? -19.025 10.396 -3.941 1.00 79.69 185 GLU A N 1
ATOM 1480 C CA . GLU A 1 185 ? -18.727 9.722 -2.678 1.00 79.69 185 GLU A CA 1
ATOM 1481 C C . GLU A 1 185 ? -17.396 10.195 -2.079 1.00 79.69 185 GLU A C 1
ATOM 1483 O O . GLU A 1 185 ? -16.322 10.018 -2.657 1.00 79.69 185 GLU A O 1
ATOM 1488 N N . TRP A 1 186 ? -17.477 10.779 -0.885 1.00 83.19 186 TRP A N 1
ATOM 1489 C CA . TRP A 1 186 ? -16.335 11.330 -0.160 1.00 83.19 186 TRP A CA 1
ATOM 1490 C C . TRP A 1 186 ? -16.110 10.585 1.147 1.00 83.19 186 TRP A C 1
ATOM 1492 O O . TRP A 1 186 ? -17.051 10.286 1.885 1.00 83.19 186 TRP A O 1
ATOM 1502 N N . ILE A 1 187 ? -14.845 10.327 1.457 1.00 85.06 187 ILE A N 1
ATOM 1503 C CA . ILE A 1 187 ? -14.428 9.627 2.666 1.00 85.06 187 ILE A CA 1
ATOM 1504 C C . ILE A 1 187 ? -14.038 10.667 3.711 1.00 85.06 187 ILE A C 1
ATOM 1506 O O . ILE A 1 187 ? -13.250 11.575 3.449 1.00 85.06 187 ILE A O 1
ATOM 1510 N N . ARG A 1 188 ? -14.584 10.525 4.920 1.00 85.69 188 ARG A N 1
ATOM 1511 C CA . ARG A 1 188 ? -14.122 11.278 6.086 1.00 85.69 188 ARG A CA 1
ATOM 1512 C C . ARG A 1 188 ? -13.127 10.429 6.861 1.00 85.69 188 ARG A C 1
ATOM 1514 O O . ARG A 1 188 ? -13.514 9.482 7.536 1.00 85.69 188 ARG A O 1
ATOM 1521 N N . THR A 1 189 ? -11.864 10.808 6.799 1.00 84.94 189 THR A N 1
ATOM 1522 C CA . THR A 1 189 ? -10.782 10.168 7.549 1.00 84.94 189 THR A CA 1
ATOM 1523 C C . THR A 1 189 ? -10.628 10.822 8.923 1.00 84.94 189 THR A C 1
ATOM 1525 O O . THR A 1 189 ? -10.526 12.052 9.016 1.00 84.94 189 THR A O 1
ATOM 1528 N N . GLU A 1 190 ? -10.603 10.024 9.991 1.00 83.75 190 GLU A N 1
ATOM 1529 C CA . GLU A 1 190 ? -10.505 10.539 11.367 1.00 83.75 190 GLU A CA 1
ATOM 1530 C C . GLU A 1 190 ? -9.068 10.539 11.901 1.00 83.75 190 GLU A C 1
ATOM 1532 O O . GLU A 1 190 ? -8.631 11.547 12.455 1.00 83.75 190 GLU A O 1
ATOM 1537 N N . ALA A 1 191 ? -8.322 9.450 11.695 1.00 84.44 191 ALA A N 1
ATOM 1538 C CA . ALA A 1 191 ? -6.970 9.272 12.221 1.00 84.44 191 ALA A CA 1
ATOM 1539 C C . ALA A 1 191 ? -6.056 8.626 11.168 1.00 84.44 191 ALA A C 1
ATOM 1541 O O . ALA A 1 191 ? -5.933 7.408 11.104 1.00 84.44 191 ALA A O 1
ATOM 1542 N N . ILE A 1 192 ? -5.423 9.466 10.345 1.00 85.19 192 ILE A N 1
ATOM 1543 C CA . ILE A 1 192 ? -4.481 9.025 9.310 1.00 85.19 192 ILE A CA 1
ATOM 1544 C C . ILE A 1 192 ? -3.086 8.892 9.918 1.00 85.19 192 ILE A C 1
ATOM 1546 O O . ILE A 1 192 ? -2.624 9.801 10.612 1.00 85.19 192 ILE A O 1
ATOM 1550 N N . GLU A 1 193 ? -2.382 7.810 9.586 1.00 86.88 193 GLU A N 1
ATOM 1551 C CA . GLU A 1 193 ? -0.967 7.647 9.908 1.00 86.88 193 GLU A CA 1
ATOM 1552 C C . GLU A 1 193 ? -0.163 7.299 8.654 1.00 86.88 193 GLU A C 1
ATOM 1554 O O . GLU A 1 193 ? -0.503 6.404 7.874 1.00 86.88 193 GLU A O 1
ATOM 1559 N N . PHE A 1 194 ? 0.973 7.968 8.489 1.00 85.62 194 PHE A N 1
ATOM 1560 C CA . PHE A 1 194 ? 1.875 7.737 7.368 1.00 85.62 194 PHE A CA 1
ATOM 1561 C C . PHE A 1 194 ? 3.163 7.057 7.811 1.00 85.62 194 PHE A C 1
ATOM 1563 O O . PHE A 1 194 ? 3.695 7.339 8.886 1.00 85.62 194 PHE A O 1
ATOM 1570 N N . SER A 1 195 ? 3.676 6.163 6.964 1.00 81.62 195 SER A N 1
ATOM 1571 C CA . SER A 1 195 ? 5.034 5.655 7.128 1.00 81.62 195 SER A CA 1
ATOM 1572 C C . SER A 1 195 ? 6.037 6.767 6.807 1.00 81.62 195 SER A C 1
ATOM 1574 O O . SER A 1 195 ? 5.734 7.702 6.064 1.00 81.62 195 SER A O 1
ATOM 1576 N N . ASN A 1 196 ? 7.261 6.645 7.322 1.00 80.69 196 ASN A N 1
ATOM 1577 C CA . ASN A 1 196 ? 8.298 7.684 7.258 1.00 80.69 196 ASN A CA 1
ATOM 1578 C C . ASN A 1 196 ? 8.740 8.070 5.830 1.00 80.69 196 ASN A C 1
ATOM 1580 O O . ASN A 1 196 ? 9.533 8.989 5.658 1.00 80.69 196 ASN A O 1
ATOM 1584 N N . CYS A 1 197 ? 8.276 7.362 4.801 1.00 78.25 197 CYS A N 1
ATOM 1585 C CA . CYS A 1 197 ? 8.558 7.668 3.399 1.00 78.25 197 CYS A CA 1
ATOM 1586 C C . CYS A 1 197 ? 7.632 8.731 2.783 1.00 78.25 197 CYS A C 1
ATOM 1588 O O . CYS A 1 197 ? 7.852 9.117 1.634 1.00 78.25 197 CYS A O 1
ATOM 1590 N N . VAL A 1 198 ? 6.580 9.156 3.489 1.00 84.06 198 VAL A N 1
ATOM 1591 C CA . VAL A 1 198 ? 5.646 10.188 3.016 1.00 84.06 198 VAL A CA 1
ATOM 1592 C C . VAL A 1 198 ? 6.129 11.570 3.447 1.00 84.06 198 VAL A C 1
ATOM 1594 O O . VAL A 1 198 ? 6.536 11.775 4.590 1.00 84.06 198 VAL A O 1
ATOM 1597 N N . GLN A 1 199 ? 6.054 12.533 2.531 1.00 85.44 199 GLN A N 1
ATOM 1598 C CA . GLN A 1 199 ? 6.369 13.930 2.804 1.00 85.44 199 GLN A CA 1
ATOM 1599 C C . GLN A 1 199 ? 5.189 14.599 3.522 1.00 85.44 199 GLN A C 1
ATOM 1601 O O . GLN A 1 199 ? 4.221 15.038 2.899 1.00 85.44 199 GLN A O 1
ATOM 1606 N N . MET A 1 200 ? 5.266 14.658 4.853 1.00 85.44 200 MET A N 1
ATOM 1607 C CA . MET A 1 200 ? 4.187 15.186 5.700 1.00 85.44 200 MET A CA 1
ATOM 1608 C C . MET A 1 200 ? 3.856 16.655 5.404 1.00 85.44 200 MET A C 1
ATOM 1610 O O . MET A 1 200 ? 2.683 17.011 5.350 1.00 85.44 200 MET A O 1
ATOM 1614 N N . GLU A 1 201 ? 4.865 17.490 5.146 1.00 87.06 201 GLU A N 1
ATOM 1615 C CA . GLU A 1 201 ? 4.679 18.921 4.858 1.00 87.06 201 GLU A CA 1
ATOM 1616 C C . GLU A 1 201 ? 3.830 19.151 3.597 1.00 87.06 201 GLU A C 1
ATOM 1618 O O . GLU A 1 201 ? 2.925 19.989 3.578 1.00 87.06 201 GLU A O 1
ATOM 1623 N N . GLU A 1 202 ? 4.070 18.365 2.543 1.00 85.12 202 GLU A N 1
ATOM 1624 C CA . GLU A 1 202 ? 3.280 18.446 1.313 1.00 85.12 202 GLU A CA 1
ATOM 1625 C C . GLU A 1 202 ? 1.853 17.930 1.520 1.00 85.12 202 GLU A C 1
ATOM 1627 O O . GLU A 1 202 ? 0.905 18.500 0.964 1.00 85.12 202 GLU A O 1
ATOM 1632 N N . TYR A 1 203 ? 1.680 16.887 2.338 1.00 86.00 203 TYR A N 1
ATOM 1633 C CA . TYR A 1 203 ? 0.358 16.372 2.679 1.00 86.00 203 TYR A CA 1
ATOM 1634 C C . TYR A 1 203 ? -0.467 17.408 3.449 1.00 86.00 203 TYR A C 1
ATOM 1636 O O . TYR A 1 203 ? -1.621 17.657 3.104 1.00 86.00 203 TYR A O 1
ATOM 1644 N N . GLU A 1 204 ? 0.117 18.071 4.445 1.00 86.00 204 GLU A N 1
ATOM 1645 C CA . GLU A 1 204 ? -0.572 19.110 5.214 1.00 86.00 204 GLU A CA 1
ATOM 1646 C C . GLU A 1 204 ? -1.031 20.272 4.320 1.00 86.00 204 GLU A C 1
ATOM 1648 O O . GLU A 1 204 ? -2.167 20.735 4.447 1.00 86.00 204 GLU A O 1
ATOM 1653 N N . ALA A 1 205 ? -0.204 20.680 3.353 1.00 85.25 205 ALA A N 1
ATOM 1654 C CA . ALA A 1 205 ? -0.520 21.776 2.439 1.00 85.25 205 ALA A CA 1
ATOM 1655 C C . ALA A 1 205 ? -1.545 21.409 1.350 1.00 85.25 205 ALA A C 1
ATOM 1657 O O . ALA A 1 205 ? -2.403 22.223 0.998 1.00 85.25 205 ALA A O 1
ATOM 1658 N N . THR A 1 206 ? -1.452 20.204 0.781 1.00 82.19 206 THR A N 1
ATOM 1659 C CA . THR A 1 206 ? -2.171 19.842 -0.458 1.00 82.19 206 THR A CA 1
ATOM 1660 C C . THR A 1 206 ? -3.188 18.716 -0.292 1.00 82.19 206 THR A C 1
ATOM 1662 O O . THR A 1 206 ? -3.968 18.465 -1.213 1.00 82.19 206 THR A O 1
ATOM 1665 N N . GLN A 1 207 ? -3.178 18.019 0.849 1.00 83.94 207 GLN A N 1
ATOM 1666 C CA . GLN A 1 207 ? -3.893 16.755 1.084 1.00 83.94 207 GLN A CA 1
ATOM 1667 C C . GLN A 1 207 ? -3.592 15.700 -0.002 1.00 83.94 207 GLN A C 1
ATOM 1669 O O . GLN A 1 207 ? -4.409 14.833 -0.312 1.00 83.94 207 GLN A O 1
ATOM 1674 N N . THR A 1 208 ? -2.418 15.792 -0.633 1.00 83.06 208 THR A N 1
ATOM 1675 C CA . THR A 1 208 ? -1.921 14.816 -1.606 1.00 83.06 208 THR A CA 1
ATOM 1676 C C . THR A 1 208 ? -0.801 14.028 -0.960 1.00 83.06 208 THR A C 1
ATOM 1678 O O . THR A 1 208 ? 0.110 14.596 -0.364 1.00 83.06 208 THR A O 1
ATOM 1681 N N . ILE A 1 209 ? -0.881 12.707 -1.060 1.00 85.69 209 ILE A N 1
ATOM 1682 C CA . ILE A 1 209 ? 0.134 11.821 -0.512 1.00 85.69 209 ILE A CA 1
ATOM 1683 C C . ILE A 1 209 ? 1.274 11.783 -1.515 1.00 85.69 209 ILE A C 1
ATOM 1685 O O . ILE A 1 209 ? 1.127 11.233 -2.606 1.00 85.69 209 ILE A O 1
ATOM 1689 N N . LYS A 1 210 ? 2.409 12.362 -1.138 1.00 85.31 210 LYS A N 1
ATOM 1690 C CA . LYS A 1 210 ? 3.624 12.350 -1.944 1.00 85.31 210 LYS A CA 1
ATOM 1691 C C . LYS A 1 210 ? 4.715 11.583 -1.227 1.00 85.31 210 LYS A C 1
ATOM 1693 O O . LYS A 1 210 ? 4.935 11.757 -0.028 1.00 85.31 210 LYS A O 1
ATOM 1698 N N . TYR A 1 211 ? 5.354 10.676 -1.950 1.00 80.50 211 TYR A N 1
ATOM 1699 C CA . TYR A 1 211 ? 6.332 9.771 -1.370 1.00 80.50 211 TYR A CA 1
ATOM 1700 C C . TYR A 1 211 ? 7.370 9.350 -2.404 1.00 80.50 211 TYR A C 1
ATOM 1702 O O . TYR A 1 211 ? 7.074 9.127 -3.582 1.00 80.50 211 TYR A O 1
ATOM 1710 N N . THR A 1 212 ? 8.609 9.222 -1.941 1.00 75.62 212 THR A N 1
ATOM 1711 C CA . THR A 1 212 ? 9.722 8.719 -2.746 1.00 75.62 212 THR A CA 1
ATOM 1712 C C . THR A 1 212 ? 9.876 7.235 -2.451 1.00 75.62 212 THR A C 1
ATOM 1714 O O . THR A 1 212 ? 10.145 6.826 -1.320 1.00 75.62 212 THR A O 1
ATOM 1717 N N . LEU A 1 213 ? 9.641 6.397 -3.458 1.00 64.69 213 LEU A N 1
ATOM 1718 C CA . LEU A 1 213 ? 9.531 4.958 -3.243 1.00 64.69 213 LEU A CA 1
ATOM 1719 C C . LEU A 1 213 ? 10.893 4.268 -3.168 1.00 64.69 213 LEU A C 1
ATOM 1721 O O . LEU A 1 213 ? 11.591 4.103 -4.171 1.00 64.69 213 LEU A O 1
ATOM 1725 N N . TYR A 1 214 ? 11.215 3.762 -1.976 1.00 56.00 214 TYR A N 1
ATOM 1726 C CA . TYR A 1 214 ? 12.419 2.971 -1.725 1.00 56.00 214 TYR A CA 1
ATOM 1727 C C . TYR A 1 214 ? 12.156 1.466 -1.529 1.00 56.00 214 TYR A C 1
ATOM 1729 O O . TYR A 1 214 ? 13.090 0.686 -1.610 1.00 56.00 214 TYR A O 1
ATOM 1737 N N . PHE A 1 215 ? 10.919 1.019 -1.325 1.00 45.91 215 PHE A N 1
ATOM 1738 C CA . PHE A 1 215 ? 10.384 -0.354 -1.461 1.00 45.91 215 PHE A CA 1
ATOM 1739 C C . PHE A 1 215 ? 8.947 -0.317 -0.906 1.00 45.91 215 PHE A C 1
ATOM 1741 O O . PHE A 1 215 ? 8.435 0.773 -0.677 1.00 45.91 215 PHE A O 1
ATOM 1748 N N . THR A 1 216 ? 8.293 -1.471 -0.734 1.00 44.16 216 THR A N 1
ATOM 1749 C CA . THR A 1 216 ? 6.917 -1.593 -0.239 1.00 44.16 216 THR A CA 1
ATOM 1750 C C . THR A 1 216 ? 6.621 -0.644 0.929 1.00 44.16 216 THR A C 1
ATOM 1752 O O . THR A 1 216 ? 7.271 -0.735 1.969 1.00 44.16 216 THR A O 1
ATOM 1755 N N . THR A 1 217 ? 5.643 0.242 0.754 1.00 44.56 217 THR A N 1
ATOM 1756 C CA . THR A 1 217 ? 5.264 1.275 1.725 1.00 44.56 217 THR A CA 1
ATOM 1757 C C . THR A 1 217 ? 3.903 0.952 2.325 1.00 44.56 217 THR A C 1
ATOM 1759 O O . THR A 1 217 ? 3.012 0.449 1.643 1.00 44.56 217 THR A O 1
ATOM 1762 N N . TYR A 1 218 ? 3.741 1.288 3.598 1.00 45.59 218 TYR A N 1
ATOM 1763 C CA . TYR A 1 218 ? 2.495 1.175 4.339 1.00 45.59 218 TYR A CA 1
ATOM 1764 C C . TYR A 1 218 ? 1.903 2.572 4.551 1.00 45.59 218 TYR A C 1
ATOM 1766 O O . TYR A 1 218 ? 2.623 3.497 4.927 1.00 45.59 218 TYR A O 1
ATOM 1774 N N . ILE A 1 219 ? 0.601 2.727 4.346 1.00 43.50 219 ILE A N 1
ATOM 1775 C CA . ILE A 1 219 ? -0.156 3.917 4.744 1.00 43.50 219 ILE A CA 1
ATOM 1776 C C . ILE A 1 219 ? -1.393 3.439 5.507 1.00 43.50 219 ILE A C 1
ATOM 1778 O O . ILE A 1 219 ? -2.123 2.581 5.010 1.00 43.50 219 ILE A O 1
ATOM 1782 N N . TYR A 1 220 ? -1.617 3.965 6.710 1.00 47.69 220 TYR A N 1
ATOM 1783 C CA . TYR A 1 220 ? -2.854 3.752 7.461 1.00 47.69 220 TYR A CA 1
ATOM 1784 C C . TYR A 1 220 ? -3.779 4.944 7.210 1.00 47.69 220 TYR A C 1
ATOM 1786 O O . TYR A 1 220 ? -3.383 6.089 7.426 1.00 47.69 220 TYR A O 1
ATOM 1794 N N . ILE A 1 221 ? -4.991 4.675 6.732 1.00 36.69 221 ILE A N 1
ATOM 1795 C CA . ILE A 1 221 ? -6.041 5.679 6.512 1.00 36.69 221 ILE A CA 1
ATOM 1796 C C . ILE A 1 221 ? -7.230 5.380 7.419 1.00 36.69 221 ILE A C 1
ATOM 1798 O O . ILE A 1 221 ? -7.606 4.188 7.546 1.00 36.69 221 ILE A O 1
#

Radius of gyration: 24.7 Å; chains: 1; bounding box: 52×59×71 Å

Organism: NCBI:txid39272

InterPro domains:
  IPR012320 Stonin homology [PS51070] (1-112)
  IPR028565 Mu homology domain [PF00928] (107-210)
  IPR028565 Mu homology domain [PS51072] (116-221)
  IPR050431 Adaptor complexes medium subunit [PTHR10529] (3-211)